Protein AF-A0A0M1LCG0-F1 (afdb_monomer)

Foldseek 3Di:
DFDADPPPRATFDWDADPLRATWTAGPPPRDIDHPPCVVVVVVDPVSVVRSVVVVVVVCCCPPQVKDKFKAFCLVVLCVVVVHQLCNVCVVVVHDSVVSVCCLLPLDPDDPVVLVVSCVVSVHDSCVGIPIAIGGPVLLVVQQQWWQDPNDTDGHVQLVVLVVQLVVLVVQLVVLVVVCVVCVVPPDDDSVVVNVVSVVSNVVSVVSNCVVQSDSTRQRNVSHYHYNSVVVVSCVVDDVVVVVVRVVVVVD

Structure (mmCIF, N/CA/C/O backbone):
data_AF-A0A0M1LCG0-F1
#
_entry.id   AF-A0A0M1LCG0-F1
#
loop_
_atom_site.group_PDB
_atom_site.id
_atom_site.type_symbol
_atom_site.label_atom_id
_atom_site.label_alt_id
_atom_site.label_comp_id
_atom_site.label_asym_id
_atom_site.label_entity_id
_atom_site.label_seq_id
_atom_site.pdbx_PDB_ins_code
_atom_site.Cartn_x
_atom_site.Cartn_y
_atom_site.Cartn_z
_atom_site.occupancy
_atom_site.B_iso_or_equiv
_atom_site.auth_seq_id
_atom_site.auth_comp_id
_atom_site.auth_asym_id
_atom_site.auth_atom_id
_atom_site.pdbx_PDB_model_num
ATOM 1 N N . MET A 1 1 ? -27.903 -20.004 2.959 1.00 44.44 1 MET A N 1
ATOM 2 C CA . MET A 1 1 ? -27.994 -21.436 2.602 1.00 44.44 1 MET A CA 1
ATOM 3 C C . MET A 1 1 ? -27.312 -21.592 1.257 1.00 44.44 1 MET A C 1
ATOM 5 O O . MET A 1 1 ? -27.714 -20.893 0.338 1.00 44.44 1 MET A O 1
ATOM 9 N N . ASN A 1 2 ? -26.252 -22.397 1.158 1.00 54.28 2 ASN A N 1
ATOM 10 C CA . ASN A 1 2 ? -25.604 -22.651 -0.131 1.00 54.28 2 ASN A CA 1
ATOM 11 C C . ASN A 1 2 ? -26.473 -23.638 -0.912 1.00 54.28 2 ASN A C 1
ATOM 13 O O . ASN A 1 2 ? -26.735 -24.736 -0.425 1.00 54.28 2 ASN A O 1
ATOM 17 N N . SER A 1 3 ? -26.962 -23.225 -2.074 1.00 78.38 3 SER A N 1
ATOM 18 C CA . SER A 1 3 ? -27.700 -24.083 -2.996 1.00 78.38 3 SER A CA 1
ATOM 19 C C . SER A 1 3 ? -26.715 -24.950 -3.790 1.00 78.38 3 SER A C 1
ATOM 21 O O . SER A 1 3 ? -25.663 -24.479 -4.224 1.00 78.38 3 SER A O 1
ATOM 23 N N . ASN A 1 4 ? -27.040 -26.229 -3.968 1.00 88.75 4 ASN A N 1
ATOM 24 C CA . ASN A 1 4 ? -26.262 -27.124 -4.823 1.00 88.75 4 ASN A CA 1
ATOM 25 C C . ASN A 1 4 ? -26.614 -26.882 -6.297 1.00 88.75 4 ASN A C 1
ATOM 27 O O . ASN A 1 4 ? -27.711 -26.431 -6.634 1.00 88.75 4 ASN A O 1
ATOM 31 N N . CYS A 1 5 ? -25.664 -27.161 -7.181 1.00 86.31 5 CYS A N 1
ATOM 32 C CA . CYS A 1 5 ? -25.816 -27.014 -8.617 1.00 86.31 5 CYS A CA 1
ATOM 33 C C . CYS A 1 5 ? -26.778 -28.081 -9.152 1.00 86.31 5 CYS A C 1
ATOM 35 O O . CYS A 1 5 ? -26.491 -29.264 -9.001 1.00 86.31 5 CYS A O 1
ATOM 37 N N . PRO A 1 6 ? -27.849 -27.705 -9.869 1.00 87.31 6 PRO A N 1
ATOM 38 C CA . PRO A 1 6 ? -28.814 -28.676 -10.387 1.00 87.31 6 PRO A CA 1
ATOM 39 C C . PRO A 1 6 ? -28.245 -29.580 -11.493 1.00 87.31 6 PRO A C 1
ATOM 41 O O . PRO A 1 6 ? -28.877 -30.563 -11.855 1.00 87.31 6 PRO A O 1
ATOM 44 N N . ASN A 1 7 ? -27.075 -29.245 -12.050 1.00 91.12 7 ASN A N 1
ATOM 45 C CA . ASN A 1 7 ? -26.445 -30.003 -13.131 1.00 91.12 7 ASN A CA 1
ATOM 46 C C . ASN A 1 7 ? -25.448 -31.064 -12.632 1.00 91.12 7 ASN A C 1
ATOM 48 O O . ASN A 1 7 ? -25.267 -32.088 -13.281 1.00 91.12 7 ASN A O 1
ATOM 52 N N . CYS A 1 8 ? -24.751 -30.819 -11.517 1.00 92.38 8 CYS A N 1
ATOM 53 C CA . CYS A 1 8 ? -23.683 -31.716 -11.051 1.00 92.38 8 CYS A CA 1
ATOM 54 C C . CYS A 1 8 ? -23.541 -31.803 -9.524 1.00 92.38 8 CYS A C 1
ATOM 56 O O . CYS A 1 8 ? -22.490 -32.222 -9.042 1.00 92.38 8 CYS A O 1
ATOM 58 N N . ASP A 1 9 ? -24.528 -31.313 -8.769 1.00 88.81 9 ASP A N 1
ATOM 59 C CA . ASP A 1 9 ? -24.543 -31.212 -7.299 1.00 88.81 9 ASP A CA 1
ATOM 60 C C . ASP A 1 9 ? -23.378 -30.429 -6.658 1.00 88.81 9 ASP A C 1
ATOM 62 O O . ASP A 1 9 ? -23.268 -30.347 -5.436 1.00 88.81 9 ASP A O 1
ATOM 66 N N . GLY A 1 10 ? -22.523 -29.784 -7.459 1.00 88.81 10 GLY A N 1
ATOM 67 C CA . GLY A 1 10 ? -21.428 -28.941 -6.974 1.00 88.81 10 GLY A CA 1
ATOM 68 C C . GLY A 1 10 ? -21.914 -27.670 -6.266 1.00 88.81 10 GLY A C 1
ATOM 69 O O . GLY A 1 10 ? -23.034 -27.213 -6.475 1.00 88.81 10 GLY A O 1
ATOM 70 N N . LEU A 1 11 ? -21.058 -27.047 -5.456 1.00 89.94 11 LEU A N 1
ATOM 71 C CA . LEU A 1 11 ? -21.413 -25.836 -4.708 1.00 89.94 11 LEU A CA 1
ATOM 72 C C . LEU A 1 11 ? -21.668 -24.650 -5.656 1.00 89.94 11 LEU A C 1
ATOM 74 O O . LEU A 1 11 ? -20.821 -24.338 -6.500 1.00 89.94 11 LEU A O 1
ATOM 78 N N . LEU A 1 12 ? -22.797 -23.955 -5.494 1.00 85.81 12 LEU A N 1
ATOM 79 C CA . LEU A 1 12 ? -23.009 -22.658 -6.131 1.00 85.81 12 LEU A CA 1
ATOM 80 C C . LEU A 1 12 ? -22.414 -21.542 -5.270 1.00 85.81 12 LEU A C 1
ATOM 82 O O . LEU A 1 12 ? -22.782 -21.373 -4.107 1.00 85.81 12 LEU A O 1
ATOM 86 N N . ILE A 1 13 ? -21.517 -20.755 -5.862 1.00 87.44 13 ILE A N 1
ATOM 87 C CA . ILE A 1 13 ? -20.940 -19.566 -5.235 1.00 87.44 13 ILE A CA 1
ATOM 88 C C . ILE A 1 13 ? -21.508 -18.325 -5.910 1.00 87.44 13 ILE A C 1
ATOM 90 O O . ILE A 1 13 ? -21.614 -18.253 -7.133 1.00 87.44 13 ILE A O 1
ATOM 94 N N . GLN A 1 14 ? -21.871 -17.344 -5.092 1.00 84.94 14 GLN A N 1
ATOM 95 C CA . GLN A 1 14 ? -22.296 -16.035 -5.557 1.00 84.94 14 GLN A CA 1
ATOM 96 C C . GLN A 1 14 ? -21.120 -15.310 -6.232 1.00 84.94 14 GLN A C 1
ATOM 98 O O . GLN A 1 14 ? -20.036 -15.202 -5.663 1.00 84.94 14 GLN A O 1
ATOM 103 N N . GLY A 1 15 ? -21.331 -14.817 -7.444 1.00 78.88 15 GLY A N 1
ATOM 104 C CA . GLY A 1 15 ? -20.346 -14.086 -8.231 1.00 78.88 15 GLY A CA 1
ATOM 105 C C . GLY A 1 15 ? -21.020 -13.094 -9.170 1.00 78.88 15 GLY A C 1
ATOM 106 O O . GLY A 1 15 ? -22.214 -12.826 -9.040 1.00 78.88 15 GLY A O 1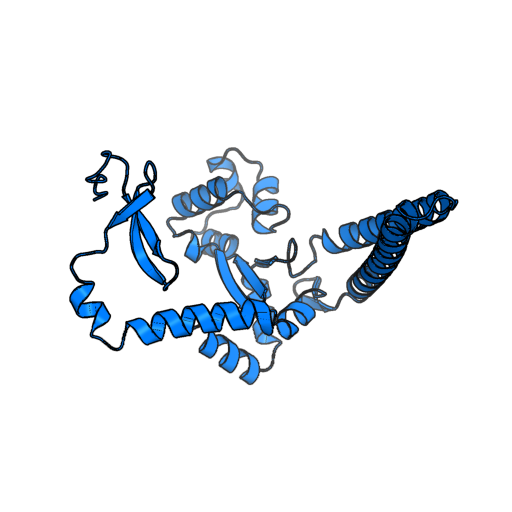
ATOM 107 N N . PHE A 1 16 ? -20.249 -12.568 -10.118 1.00 77.75 16 PHE A N 1
ATOM 108 C CA . PHE A 1 16 ? -20.752 -11.665 -11.146 1.00 77.75 16 PHE A CA 1
ATOM 109 C C . PHE A 1 16 ? -20.411 -12.189 -12.543 1.00 77.75 16 PHE A C 1
ATOM 111 O O . PHE A 1 16 ? -19.340 -12.775 -12.725 1.00 77.75 16 PHE A O 1
ATOM 118 N N . ASP A 1 17 ? -21.319 -12.033 -13.507 1.00 77.50 17 ASP A N 1
ATOM 119 C CA . ASP A 1 17 ? -21.011 -12.303 -14.914 1.00 77.50 17 ASP A CA 1
ATOM 120 C C . ASP A 1 17 ? -20.284 -11.118 -15.575 1.00 77.50 17 ASP A C 1
ATOM 122 O O . ASP A 1 17 ? -19.933 -10.131 -14.923 1.00 77.50 17 ASP A O 1
ATOM 126 N N . SER A 1 18 ? -20.012 -11.227 -16.877 1.00 69.88 18 SER A N 1
ATOM 127 C CA . SER A 1 18 ? -19.327 -10.184 -17.652 1.00 69.88 18 SER A CA 1
ATOM 128 C C . SER A 1 18 ? -20.095 -8.864 -17.738 1.00 69.88 18 SER A C 1
ATOM 130 O O . SER A 1 18 ? -19.498 -7.851 -18.091 1.00 69.88 18 SER A O 1
ATOM 132 N N . GLU A 1 19 ? -21.390 -8.870 -17.430 1.00 65.81 19 GLU A N 1
ATOM 133 C CA . GLU A 1 19 ? -22.247 -7.684 -17.397 1.00 65.81 19 GLU A CA 1
ATOM 134 C C . GLU A 1 19 ? -22.433 -7.152 -15.966 1.00 65.81 19 GLU A C 1
ATOM 136 O O . GLU A 1 19 ? -23.157 -6.186 -15.739 1.00 65.81 19 GLU A O 1
ATOM 141 N N . GLY A 1 20 ? -21.770 -7.761 -14.976 1.00 62.53 20 GLY A N 1
ATOM 142 C CA . GLY A 1 20 ? -21.879 -7.358 -13.577 1.00 62.53 20 GLY A CA 1
ATOM 143 C C . GLY A 1 20 ? -23.176 -7.821 -12.907 1.00 62.53 20 GLY A C 1
ATOM 144 O O . GLY A 1 20 ? -23.535 -7.301 -11.843 1.00 62.53 20 GLY A O 1
ATOM 145 N N . LEU A 1 21 ? -23.890 -8.798 -13.479 1.00 71.62 21 LEU A N 1
ATOM 146 C CA . LEU A 1 21 ? -25.056 -9.382 -12.824 1.00 71.62 21 LEU A CA 1
ATOM 147 C C . LEU A 1 21 ? -24.669 -10.327 -11.717 1.00 71.62 21 LEU A C 1
ATOM 149 O O . LEU A 1 21 ? -23.794 -11.166 -11.892 1.00 71.62 21 LEU A O 1
ATOM 153 N N . LEU A 1 22 ? -25.420 -10.264 -10.618 1.00 74.38 22 LEU A N 1
ATOM 154 C CA . LEU A 1 22 ? -25.323 -11.271 -9.581 1.00 74.38 22 LEU A CA 1
ATOM 155 C C . LEU A 1 22 ? -25.719 -12.633 -10.150 1.00 74.38 22 LEU A C 1
ATOM 157 O O . LEU A 1 22 ? -26.866 -12.840 -10.544 1.00 74.38 22 LEU A O 1
ATOM 161 N N . ILE A 1 23 ? -24.776 -13.561 -10.129 1.00 85.44 23 ILE A N 1
ATOM 162 C CA . ILE A 1 23 ? -24.979 -14.937 -10.554 1.00 85.44 23 ILE A CA 1
ATOM 163 C C . ILE A 1 23 ? -24.566 -15.900 -9.452 1.00 85.44 23 ILE A C 1
ATOM 165 O O . ILE A 1 23 ? -23.767 -15.581 -8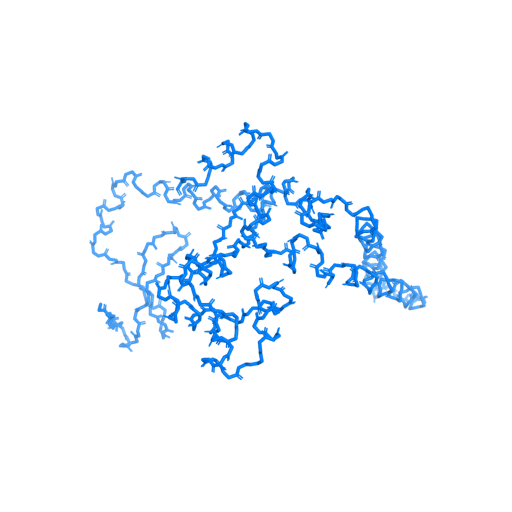.575 1.00 85.44 23 ILE A O 1
ATOM 169 N N . TYR A 1 24 ? -25.079 -17.115 -9.530 1.00 87.62 24 TYR A N 1
ATOM 170 C CA . TYR A 1 24 ? -24.601 -18.252 -8.765 1.00 87.62 24 TYR A CA 1
ATOM 171 C C . TYR A 1 24 ? -23.876 -19.187 -9.723 1.00 87.62 24 TYR A C 1
ATOM 173 O O . TYR A 1 24 ? -24.501 -19.814 -10.577 1.00 87.62 24 TYR A O 1
ATOM 181 N N . LYS A 1 25 ? -22.552 -19.261 -9.606 1.00 90.12 25 LYS A N 1
ATOM 182 C CA . LYS A 1 25 ? -21.708 -20.078 -10.475 1.00 90.12 25 LYS A CA 1
ATOM 183 C C . LYS A 1 25 ? -21.283 -21.348 -9.750 1.00 90.12 25 LYS A C 1
ATOM 185 O O . LYS A 1 25 ? -20.757 -21.294 -8.638 1.00 90.12 25 LYS A O 1
ATOM 190 N N . CYS A 1 26 ? -21.496 -22.493 -10.387 1.00 90.38 26 CYS A N 1
ATOM 191 C CA . CYS A 1 26 ? -21.020 -23.776 -9.892 1.00 90.38 26 CYS A CA 1
ATOM 192 C C . CYS A 1 26 ? -19.499 -23.850 -10.008 1.00 90.38 26 CYS A C 1
ATOM 194 O O . CYS A 1 26 ? -18.949 -23.658 -11.093 1.00 90.38 26 CYS A O 1
ATOM 196 N N . THR A 1 27 ? -18.825 -24.190 -8.913 1.00 88.94 27 THR A N 1
ATOM 197 C CA . THR A 1 27 ? -17.362 -24.337 -8.886 1.00 88.94 27 THR A CA 1
ATOM 198 C C . THR A 1 27 ? -16.847 -25.560 -9.637 1.00 88.94 27 THR A C 1
ATOM 200 O O . THR A 1 27 ? -15.668 -25.608 -9.972 1.00 88.94 27 THR A O 1
ATOM 203 N N . THR A 1 28 ? -17.707 -26.545 -9.900 1.00 91.31 28 THR A N 1
ATOM 204 C CA . THR A 1 28 ? -17.316 -27.817 -10.520 1.00 91.31 28 THR A CA 1
ATOM 205 C C . THR A 1 28 ? -17.534 -27.820 -12.031 1.00 91.31 28 THR A C 1
ATOM 207 O O . THR A 1 28 ? -16.632 -28.190 -12.773 1.00 91.31 28 THR A O 1
ATOM 210 N N . CYS A 1 29 ? -18.716 -27.409 -12.503 1.00 91.88 29 CYS A N 1
ATOM 211 C CA . CYS A 1 29 ? -19.083 -27.496 -13.925 1.00 91.88 29 CYS A CA 1
ATOM 212 C C . CYS A 1 29 ? -19.316 -26.139 -14.602 1.00 91.88 29 CYS A C 1
ATOM 214 O O . CYS A 1 29 ? -19.770 -26.100 -15.742 1.00 91.88 29 CYS A O 1
ATOM 216 N N . ASN A 1 30 ? -19.045 -25.023 -13.913 1.00 87.44 30 ASN A N 1
ATOM 217 C CA . ASN A 1 30 ? -19.311 -23.660 -14.388 1.00 87.44 30 ASN A CA 1
ATOM 218 C C . ASN A 1 30 ? -20.781 -23.351 -14.732 1.00 87.44 30 ASN A C 1
ATOM 220 O O . ASN A 1 30 ? -21.039 -22.299 -15.310 1.00 87.44 30 ASN A O 1
ATOM 224 N N . TYR A 1 31 ? -21.744 -24.199 -14.357 1.00 87.44 31 TYR A N 1
ATOM 225 C CA . TYR A 1 31 ? -23.170 -23.906 -14.522 1.00 87.44 31 TYR A CA 1
ATOM 226 C C . TYR A 1 31 ? -23.562 -22.617 -13.790 1.00 87.44 31 TYR A C 1
ATOM 228 O O . TYR A 1 31 ? -23.133 -22.395 -12.656 1.00 87.44 31 TYR A O 1
ATOM 236 N N . ILE A 1 32 ? -24.376 -21.782 -14.433 1.00 86.69 32 ILE A N 1
ATOM 237 C CA . ILE A 1 32 ? -24.753 -20.454 -13.944 1.00 86.69 32 ILE A CA 1
ATOM 238 C C . ILE A 1 32 ? -26.253 -20.438 -13.658 1.00 86.69 32 ILE A C 1
ATOM 240 O O . ILE A 1 32 ? -27.060 -20.747 -14.531 1.00 86.69 32 ILE A O 1
ATOM 244 N N . VAL A 1 33 ? -26.622 -20.058 -12.436 1.00 85.94 33 VAL A N 1
ATOM 245 C CA . VAL A 1 33 ? -28.003 -19.766 -12.042 1.00 85.94 33 VAL A CA 1
ATOM 246 C C . VAL A 1 33 ? -28.143 -18.268 -11.830 1.00 85.94 33 VAL A C 1
ATOM 248 O O . VAL A 1 33 ? -27.402 -17.659 -11.057 1.00 85.94 33 VAL A O 1
ATOM 251 N N . TYR A 1 34 ? -29.131 -17.690 -12.494 1.00 84.44 34 TYR A N 1
ATOM 252 C CA . TYR A 1 34 ? -29.573 -16.324 -12.266 1.00 84.44 34 TYR A CA 1
ATOM 253 C C . TYR A 1 34 ? -30.657 -16.351 -11.177 1.00 84.44 34 TYR A C 1
ATOM 255 O O . TYR A 1 34 ? -31.588 -17.149 -11.297 1.00 84.44 34 TYR A O 1
ATOM 263 N N . PRO A 1 35 ? -30.557 -15.562 -10.090 1.00 79.88 35 PRO A N 1
ATOM 264 C CA . PRO A 1 35 ? -31.642 -15.466 -9.118 1.00 79.88 35 PRO A CA 1
ATOM 265 C C . PRO A 1 35 ? -32.967 -15.087 -9.802 1.00 79.88 35 PRO A C 1
ATOM 267 O O . PRO A 1 35 ? -32.991 -14.231 -10.685 1.00 79.88 35 PRO A O 1
ATOM 270 N N . ASN A 1 36 ? -34.065 -15.728 -9.384 1.00 61.53 36 ASN A N 1
ATOM 271 C CA . ASN A 1 36 ? -35.379 -15.671 -10.046 1.00 61.53 36 ASN A CA 1
ATOM 272 C C . ASN A 1 36 ? -35.985 -14.253 -10.167 1.00 61.53 36 ASN A C 1
ATOM 274 O O . ASN A 1 36 ? -36.884 -14.047 -10.973 1.00 61.53 36 ASN A O 1
ATOM 278 N N . ASP A 1 37 ? -35.461 -13.258 -9.444 1.00 56.16 37 ASP A N 1
ATOM 279 C CA . ASP A 1 37 ? -35.895 -11.855 -9.531 1.00 56.16 37 ASP A CA 1
ATOM 280 C C . ASP A 1 37 ? -35.247 -11.068 -10.695 1.00 56.16 37 ASP A C 1
ATOM 282 O O . ASP A 1 37 ? -35.485 -9.866 -10.856 1.00 56.16 37 ASP A O 1
ATOM 286 N N . ILE A 1 38 ? -34.419 -11.712 -11.532 1.00 52.25 38 ILE A N 1
ATOM 287 C CA . ILE A 1 38 ? -33.685 -11.031 -12.612 1.00 52.25 38 ILE A CA 1
ATOM 288 C C . ILE A 1 38 ? -34.567 -10.638 -13.806 1.00 52.25 38 ILE A C 1
ATOM 290 O O . ILE A 1 38 ? -34.263 -9.639 -14.459 1.00 52.25 38 ILE A O 1
ATOM 294 N N . GLU A 1 39 ? -35.696 -11.308 -14.057 1.00 49.94 39 GLU A N 1
ATOM 295 C CA . GLU A 1 39 ? -36.650 -10.840 -15.081 1.00 49.94 39 GLU A CA 1
ATOM 296 C C . GLU A 1 39 ? -37.237 -9.457 -14.740 1.00 49.94 39 GLU A C 1
ATOM 298 O O . GLU A 1 39 ? -37.444 -8.642 -15.638 1.00 49.94 39 GLU A O 1
ATOM 303 N N . ASN A 1 40 ? -37.378 -9.124 -13.450 1.00 49.97 40 ASN A N 1
ATOM 304 C CA . ASN A 1 40 ? -37.750 -7.775 -13.009 1.00 49.97 40 ASN A CA 1
ATOM 305 C C . ASN A 1 40 ? -36.554 -6.800 -12.999 1.00 49.97 40 ASN A C 1
ATOM 307 O O . ASN A 1 40 ? -36.730 -5.613 -13.271 1.00 49.97 40 ASN A O 1
ATOM 311 N N . LEU A 1 41 ? -35.323 -7.269 -12.748 1.00 48.78 41 LEU A N 1
ATOM 312 C CA . LEU A 1 41 ? -34.112 -6.428 -12.796 1.00 48.78 41 LEU A CA 1
ATOM 313 C C . LEU A 1 41 ? -33.679 -6.055 -14.220 1.00 48.78 41 LEU A C 1
ATOM 315 O O . LEU A 1 41 ? -33.105 -4.985 -14.400 1.00 48.78 41 LEU A O 1
ATOM 319 N N . ARG A 1 42 ? -33.982 -6.885 -15.228 1.00 50.47 42 ARG A N 1
ATOM 320 C CA . ARG A 1 42 ? -33.778 -6.551 -16.651 1.00 50.47 42 ARG A CA 1
ATOM 321 C C . ARG A 1 42 ? -34.673 -5.395 -17.120 1.00 50.47 42 ARG A C 1
ATOM 323 O O . ARG A 1 42 ? -34.294 -4.685 -18.042 1.00 50.47 42 ARG A O 1
ATOM 330 N N . ASN A 1 43 ? -35.818 -5.177 -16.462 1.00 49.06 43 ASN A N 1
ATOM 331 C CA . ASN A 1 43 ? -36.795 -4.134 -16.805 1.00 49.06 43 ASN A CA 1
ATOM 332 C C . ASN A 1 43 ? -36.667 -2.833 -15.990 1.00 49.06 43 ASN A C 1
ATOM 334 O O . ASN A 1 43 ? -37.332 -1.847 -16.307 1.00 49.06 43 ASN A O 1
ATOM 338 N N . HIS A 1 44 ? -35.823 -2.786 -14.958 1.00 45.94 44 HIS A N 1
ATOM 339 C CA . HIS A 1 44 ? -35.657 -1.596 -14.125 1.00 45.94 44 HIS A CA 1
ATOM 340 C C . HIS A 1 44 ? -34.282 -0.952 -14.324 1.00 45.94 44 HIS A C 1
ATOM 342 O O . HIS A 1 44 ? -33.262 -1.634 -14.357 1.00 45.94 44 HIS A O 1
ATOM 348 N N . ASN A 1 45 ? -34.267 0.388 -14.352 1.00 48.88 45 ASN A N 1
ATOM 349 C CA . ASN A 1 45 ? -33.130 1.331 -14.403 1.00 48.88 45 ASN A CA 1
ATOM 350 C C . ASN A 1 45 ? -31.936 1.041 -13.455 1.00 48.88 45 ASN A C 1
ATOM 352 O O . ASN A 1 45 ? -30.971 1.803 -13.431 1.00 48.88 45 ASN A O 1
ATOM 356 N N . ASN A 1 46 ? -31.976 -0.043 -12.676 1.00 48.12 46 ASN A N 1
ATOM 357 C CA . ASN A 1 46 ? -30.922 -0.489 -11.780 1.00 48.12 46 ASN A CA 1
ATOM 358 C C . ASN A 1 46 ? -29.760 -1.228 -12.464 1.00 48.12 46 ASN A C 1
ATOM 360 O O . ASN A 1 46 ? -28.676 -1.326 -11.899 1.00 48.12 46 ASN A O 1
ATOM 364 N N . TYR A 1 47 ? -29.953 -1.740 -13.674 1.00 48.56 47 TYR A N 1
ATOM 365 C CA . TYR A 1 47 ? -28.871 -2.391 -14.416 1.00 48.56 47 TYR A CA 1
ATOM 366 C C . TYR A 1 47 ? -27.861 -1.372 -14.963 1.00 48.56 47 TYR A C 1
ATOM 368 O O . TYR A 1 47 ? -26.649 -1.558 -14.853 1.00 48.56 47 TYR A O 1
ATOM 376 N N . ASN A 1 48 ? -28.373 -0.232 -15.441 1.00 53.19 48 ASN A N 1
ATOM 377 C CA . ASN A 1 48 ? -27.553 0.867 -15.941 1.00 53.19 48 ASN A CA 1
ATOM 378 C C . ASN A 1 48 ? -26.599 1.411 -14.873 1.00 53.19 48 ASN A C 1
ATOM 380 O O . ASN A 1 48 ? -25.457 1.698 -15.201 1.00 53.19 48 ASN A O 1
ATOM 384 N N . TRP A 1 49 ? -26.996 1.529 -13.597 1.00 53.00 49 TRP A N 1
ATOM 385 C CA . TRP A 1 49 ? -26.062 2.055 -12.590 1.00 53.00 49 TRP A CA 1
ATOM 386 C C . TRP A 1 49 ? -24.889 1.106 -12.339 1.00 53.00 49 TRP A C 1
ATOM 388 O O . TRP A 1 49 ? -23.768 1.583 -12.213 1.00 53.00 49 TRP A O 1
ATOM 398 N N . ARG A 1 50 ? -25.103 -0.217 -12.304 1.00 54.19 50 ARG A N 1
ATOM 399 C CA . ARG A 1 50 ? -24.020 -1.178 -12.026 1.00 54.19 50 ARG A CA 1
ATOM 400 C C . ARG A 1 50 ? -23.025 -1.265 -13.167 1.00 54.19 50 ARG A C 1
ATOM 402 O O . ARG A 1 50 ? -21.826 -1.220 -12.908 1.00 54.19 50 ARG A O 1
ATOM 409 N N . GLN A 1 51 ? -23.522 -1.335 -14.400 1.00 58.34 51 GLN A N 1
ATOM 410 C CA . GLN A 1 51 ? -22.667 -1.342 -15.581 1.00 58.34 51 GLN A CA 1
ATOM 411 C C . GLN A 1 51 ? -21.903 -0.020 -15.683 1.00 58.34 51 GLN A C 1
ATOM 413 O O . GLN A 1 51 ? -20.682 -0.031 -15.759 1.00 58.34 51 GLN A O 1
ATOM 418 N N . ASN A 1 52 ? -22.585 1.116 -15.492 1.00 66.25 52 ASN A N 1
ATOM 419 C CA . ASN A 1 52 ? -21.937 2.426 -15.486 1.00 66.25 52 ASN A CA 1
ATOM 420 C C . ASN A 1 52 ? -20.901 2.572 -14.359 1.00 66.25 52 ASN A C 1
ATOM 422 O O . ASN A 1 52 ? -19.864 3.182 -14.585 1.00 66.25 52 ASN A O 1
ATOM 426 N N . VAL A 1 53 ? -21.132 2.030 -13.156 1.00 68.06 53 VAL A N 1
ATOM 427 C CA . VAL A 1 53 ? -20.160 2.095 -12.047 1.00 68.06 53 VAL A CA 1
ATOM 428 C C . VAL A 1 53 ? -18.966 1.177 -12.297 1.00 68.06 53 VAL A C 1
ATOM 430 O O . VAL A 1 53 ? -17.830 1.594 -12.058 1.00 68.06 53 VAL A O 1
ATOM 433 N N . PHE A 1 54 ? -19.189 -0.042 -12.793 1.00 69.88 54 PHE A N 1
ATOM 434 C CA . PHE A 1 54 ? -18.108 -0.967 -13.127 1.00 69.88 54 PHE A CA 1
ATOM 435 C C . PHE A 1 54 ? -17.275 -0.441 -14.296 1.00 69.88 54 PHE A C 1
ATOM 437 O O . PHE A 1 54 ? -16.053 -0.375 -14.180 1.00 69.88 54 PHE A O 1
ATOM 444 N N . ASP A 1 55 ? -17.920 0.002 -15.375 1.00 75.44 55 ASP A N 1
ATOM 445 C CA . ASP A 1 55 ? -17.258 0.550 -16.557 1.00 75.44 55 ASP A CA 1
ATOM 446 C C . ASP A 1 55 ? -16.522 1.844 -16.222 1.00 75.44 55 ASP A C 1
ATOM 448 O O . ASP A 1 55 ? -15.358 1.978 -16.585 1.00 75.44 55 ASP A O 1
ATOM 452 N N . LYS A 1 56 ? -17.119 2.739 -15.423 1.00 76.31 56 LYS A N 1
ATOM 453 C CA . LYS A 1 56 ? -16.436 3.942 -14.923 1.00 76.31 56 LYS A CA 1
ATOM 454 C C . LYS A 1 56 ? -15.238 3.588 -14.046 1.00 76.31 56 LYS A C 1
ATOM 456 O O . LYS A 1 56 ? -14.178 4.186 -14.187 1.00 76.31 56 LYS A O 1
ATOM 461 N N . THR A 1 57 ? -15.367 2.613 -13.147 1.00 75.62 57 THR A N 1
ATOM 462 C CA . THR A 1 57 ? -14.243 2.162 -12.308 1.00 75.62 57 THR A CA 1
ATOM 463 C C . THR A 1 57 ? -13.133 1.557 -13.163 1.00 75.62 57 THR A C 1
ATOM 465 O O . THR A 1 57 ? -11.966 1.898 -12.992 1.00 75.62 57 THR A O 1
ATOM 468 N N . LYS A 1 58 ? -13.489 0.705 -14.126 1.00 80.25 58 LYS A N 1
ATOM 469 C CA . LYS A 1 58 ? -12.562 0.097 -15.081 1.00 80.25 58 LYS A CA 1
ATOM 470 C C . LYS A 1 58 ? -11.862 1.157 -15.930 1.00 80.25 58 LYS A C 1
ATOM 472 O O . LYS A 1 58 ? -10.645 1.101 -16.069 1.00 80.25 58 LYS A O 1
ATOM 477 N N . GLU A 1 59 ? -12.600 2.123 -16.466 1.00 79.56 59 GLU A N 1
ATOM 478 C CA . GLU A 1 59 ? -12.060 3.245 -17.235 1.00 79.56 59 GLU A CA 1
ATOM 479 C C . GLU A 1 59 ? -11.119 4.094 -16.377 1.00 79.56 59 GLU A C 1
ATOM 481 O O . GLU A 1 59 ? -10.011 4.401 -16.802 1.00 79.56 59 GLU A O 1
ATOM 486 N N . ASN A 1 60 ? -11.485 4.392 -15.132 1.00 79.94 60 ASN A N 1
ATOM 487 C CA . ASN A 1 60 ? -10.617 5.129 -14.218 1.00 79.94 60 ASN A CA 1
ATOM 488 C C . ASN A 1 60 ? -9.303 4.377 -13.924 1.00 79.94 60 ASN A C 1
ATOM 490 O O . ASN A 1 60 ? -8.229 4.976 -13.919 1.00 79.94 60 ASN A O 1
ATOM 494 N N . ILE A 1 61 ? -9.353 3.057 -13.746 1.00 83.88 61 ILE A N 1
ATOM 495 C CA . ILE A 1 61 ? -8.150 2.244 -13.506 1.00 83.88 61 ILE A CA 1
ATOM 496 C C . ILE A 1 61 ? -7.283 2.148 -14.768 1.00 83.88 61 ILE A C 1
ATOM 498 O O . ILE A 1 61 ? -6.067 2.304 -14.697 1.00 83.88 61 ILE A O 1
ATOM 502 N N . ILE A 1 62 ? -7.884 1.887 -15.931 1.00 83.81 62 ILE A N 1
ATOM 503 C CA . ILE A 1 62 ? -7.141 1.645 -17.177 1.00 83.81 62 ILE A CA 1
ATOM 504 C C . ILE A 1 62 ? -6.663 2.962 -17.797 1.00 83.81 62 ILE A C 1
ATOM 506 O O . ILE A 1 62 ? -5.485 3.106 -18.130 1.00 83.81 62 ILE A O 1
ATOM 510 N N . THR A 1 63 ? -7.575 3.919 -17.956 1.00 85.81 63 THR A N 1
ATOM 511 C CA . THR A 1 63 ? -7.344 5.187 -18.656 1.00 85.81 63 THR A CA 1
ATOM 512 C C . THR A 1 63 ? -6.721 6.218 -17.725 1.00 85.81 63 THR A C 1
ATOM 514 O O . THR A 1 63 ? -5.649 6.747 -18.030 1.00 85.81 63 THR A O 1
ATOM 517 N N . ASN A 1 64 ? -7.340 6.466 -16.564 1.00 85.00 64 ASN A N 1
ATOM 518 C CA . ASN A 1 64 ? -6.868 7.494 -15.621 1.00 85.00 64 ASN A CA 1
ATOM 519 C C . ASN A 1 64 ? -5.717 6.999 -14.734 1.00 85.00 64 ASN A C 1
ATOM 521 O O . ASN A 1 64 ? -5.044 7.802 -14.085 1.00 85.00 64 ASN A O 1
ATOM 525 N N . LYS A 1 65 ? -5.421 5.692 -14.787 1.00 90.12 65 LYS A N 1
ATOM 526 C CA . LYS A 1 65 ? -4.353 5.035 -14.022 1.00 90.12 65 LYS A CA 1
ATOM 527 C C . LYS A 1 65 ? -4.525 5.217 -12.516 1.00 90.12 65 LYS A C 1
ATOM 529 O O . LYS A 1 65 ? -3.526 5.272 -11.792 1.00 90.12 65 LYS A O 1
ATOM 534 N N . ASP A 1 66 ? -5.775 5.298 -12.063 1.00 89.00 66 ASP A N 1
ATOM 535 C CA . ASP A 1 66 ? -6.118 5.277 -10.645 1.00 89.00 66 ASP A CA 1
ATOM 536 C C . ASP A 1 66 ? -5.489 4.056 -9.969 1.00 89.00 66 ASP A C 1
ATOM 538 O O . ASP A 1 66 ? -5.386 2.975 -10.556 1.00 89.00 66 ASP A O 1
ATOM 542 N N . GLN A 1 67 ? -5.064 4.240 -8.726 1.00 90.62 67 GLN A N 1
ATOM 543 C CA . GLN A 1 67 ? -4.441 3.205 -7.911 1.00 90.62 67 GLN A CA 1
ATOM 544 C C . GLN A 1 67 ? -5.336 2.877 -6.720 1.00 90.62 67 GLN A C 1
ATOM 546 O O . GLN A 1 67 ? -6.095 3.721 -6.245 1.00 90.62 67 GLN A O 1
ATOM 551 N N . PHE A 1 68 ? -5.231 1.657 -6.204 1.00 91.94 68 PHE A N 1
ATOM 552 C CA . PHE A 1 68 ? -5.821 1.312 -4.917 1.00 91.94 68 PHE A CA 1
ATOM 553 C C . PHE A 1 68 ? -4.733 1.277 -3.862 1.00 91.94 68 PHE A C 1
ATOM 555 O O . PHE A 1 68 ? -3.695 0.650 -4.049 1.00 91.94 68 PHE A O 1
ATOM 562 N N . ILE A 1 69 ? -5.008 1.921 -2.738 1.00 94.88 69 ILE A N 1
ATOM 563 C CA . ILE A 1 69 ? -4.243 1.741 -1.512 1.00 94.88 69 ILE A CA 1
ATOM 564 C C . ILE A 1 69 ? -5.121 1.054 -0.471 1.00 94.88 69 ILE A C 1
ATOM 566 O O . ILE A 1 69 ? -6.350 1.102 -0.533 1.00 94.88 69 ILE A O 1
ATOM 570 N N . ILE A 1 70 ? -4.491 0.433 0.513 1.00 95.44 70 ILE A N 1
ATOM 571 C CA . ILE A 1 70 ? -5.137 -0.188 1.655 1.00 95.44 70 ILE A CA 1
ATOM 572 C C . ILE A 1 70 ? -4.825 0.634 2.902 1.00 95.44 70 ILE A C 1
ATOM 574 O O . ILE A 1 70 ? -3.678 0.728 3.341 1.00 95.44 70 ILE A O 1
ATOM 578 N N . VAL A 1 71 ? -5.867 1.183 3.519 1.00 96.06 71 VAL A N 1
ATOM 579 C CA . VAL A 1 71 ? -5.770 1.853 4.815 1.00 96.06 71 VAL A CA 1
ATOM 580 C C . VAL A 1 71 ? -6.007 0.829 5.918 1.00 96.06 71 VAL A C 1
ATOM 582 O O . VAL A 1 71 ? -7.083 0.234 6.018 1.00 96.06 71 VAL A O 1
ATOM 585 N N . SER A 1 72 ? -4.997 0.620 6.753 1.00 96.38 72 SER A N 1
ATOM 586 C CA . SER A 1 72 ? -5.039 -0.306 7.879 1.00 96.38 72 SER A CA 1
ATOM 587 C C . SER A 1 72 ? -5.470 0.393 9.161 1.00 96.38 72 SER A C 1
ATOM 589 O O . SER A 1 72 ? -4.846 1.355 9.605 1.00 96.38 72 SER A O 1
ATOM 591 N N . TYR A 1 73 ? -6.507 -0.147 9.790 1.00 96.94 73 TYR A N 1
ATOM 592 C CA . TYR A 1 73 ? -7.049 0.268 11.083 1.00 96.94 73 TYR A CA 1
ATOM 593 C C . TYR A 1 73 ? -6.691 -0.712 12.208 1.00 96.94 73 TYR A C 1
ATOM 595 O O . TYR A 1 73 ? -7.181 -0.559 13.328 1.00 96.94 73 TYR A O 1
ATOM 603 N N . LEU A 1 74 ? -5.849 -1.719 11.933 1.00 96.44 74 LEU A N 1
ATOM 604 C CA . LEU A 1 74 ? -5.526 -2.807 12.864 1.00 96.44 74 LEU A CA 1
ATOM 605 C C . LEU A 1 74 ? -5.105 -2.286 14.244 1.00 96.44 74 LEU A C 1
ATOM 607 O O . LEU A 1 74 ? -5.693 -2.662 15.260 1.00 96.44 74 LEU A O 1
ATOM 611 N N . LYS A 1 75 ? -4.139 -1.365 14.267 1.00 96.31 75 LYS A N 1
ATOM 612 C CA . LYS A 1 75 ? -3.613 -0.777 15.500 1.00 96.31 75 LYS A CA 1
ATOM 613 C C . LYS A 1 75 ? -4.668 0.029 16.255 1.00 96.31 75 LYS A C 1
ATOM 615 O O . LYS A 1 75 ? -4.883 -0.213 17.439 1.00 96.31 75 LYS A O 1
ATOM 620 N N . THR A 1 76 ? -5.377 0.934 15.577 1.00 96.38 76 THR A N 1
ATOM 621 C CA . THR A 1 76 ? -6.431 1.747 16.207 1.00 96.38 76 THR A CA 1
ATOM 622 C C . THR A 1 76 ? -7.564 0.887 16.766 1.00 96.38 76 THR A C 1
ATOM 624 O O . THR A 1 76 ? -8.049 1.148 17.866 1.00 96.38 76 THR A O 1
ATOM 627 N N . ILE A 1 77 ? -7.982 -0.161 16.050 1.00 96.56 77 ILE A N 1
ATOM 628 C CA . ILE A 1 77 ? -9.015 -1.083 16.531 1.00 96.56 77 ILE A CA 1
ATOM 629 C C . ILE A 1 77 ? -8.516 -1.846 17.758 1.00 96.56 77 ILE A C 1
ATOM 631 O O . ILE A 1 77 ? -9.239 -1.891 18.756 1.00 96.56 77 ILE A O 1
ATOM 635 N N . ARG A 1 78 ? -7.291 -2.385 17.728 1.00 97.12 78 ARG A N 1
ATOM 636 C CA . ARG A 1 78 ? -6.684 -3.053 18.887 1.00 97.12 78 ARG A CA 1
ATOM 637 C C . ARG A 1 78 ? -6.639 -2.122 20.105 1.00 97.12 78 ARG A C 1
ATOM 639 O O . ARG A 1 78 ? -7.101 -2.497 21.183 1.00 97.12 78 ARG A O 1
ATOM 646 N N . GLU A 1 79 ? -6.123 -0.907 19.940 1.00 96.69 79 GLU A N 1
ATOM 647 C CA . GLU A 1 79 ? -5.995 0.079 21.021 1.00 96.69 79 GLU A CA 1
ATOM 648 C C . GLU A 1 79 ? -7.358 0.485 21.589 1.00 96.69 79 GLU A C 1
ATOM 650 O O . GLU A 1 79 ? -7.529 0.542 22.807 1.00 96.69 79 GLU A O 1
ATOM 655 N N . ARG A 1 80 ? -8.374 0.660 20.735 1.00 95.25 80 ARG A N 1
ATOM 656 C CA . ARG A 1 80 ? -9.758 0.928 21.159 1.00 95.25 80 ARG A CA 1
ATOM 657 C C . ARG A 1 80 ? -10.353 -0.219 21.981 1.00 95.25 80 ARG A C 1
ATOM 659 O O . ARG A 1 80 ? -11.157 0.026 22.878 1.00 95.25 80 ARG A O 1
ATOM 666 N N . ARG A 1 81 ? -9.960 -1.464 21.694 1.00 94.81 81 ARG A N 1
ATOM 667 C CA . ARG A 1 81 ? -10.327 -2.652 22.485 1.00 94.81 81 ARG A CA 1
ATOM 668 C C . ARG A 1 81 ? -9.493 -2.795 23.764 1.00 94.81 81 ARG A C 1
ATOM 670 O O . ARG A 1 81 ? -9.772 -3.699 24.542 1.00 94.81 81 ARG A O 1
ATOM 677 N N . LYS A 1 82 ? -8.525 -1.899 24.001 1.00 96.62 82 LYS A N 1
ATOM 678 C CA . LYS A 1 82 ? -7.596 -1.910 25.143 1.00 96.62 82 LYS A CA 1
ATOM 679 C C . LYS A 1 82 ? -6.758 -3.187 25.229 1.00 96.62 82 LYS A C 1
ATOM 681 O O . LYS A 1 82 ? -6.419 -3.618 26.322 1.00 96.62 82 LYS A O 1
ATOM 686 N N . ILE A 1 83 ? -6.427 -3.769 24.078 1.00 96.00 83 ILE A N 1
ATOM 687 C CA . ILE A 1 83 ? -5.584 -4.962 23.998 1.00 96.00 83 ILE A CA 1
ATOM 688 C C . ILE A 1 83 ? -4.151 -4.519 23.684 1.00 96.00 83 ILE A C 1
ATOM 690 O O . ILE A 1 83 ? -3.917 -3.722 22.772 1.00 96.00 83 ILE A O 1
ATOM 694 N N . SER A 1 84 ? -3.171 -5.001 24.434 1.00 97.38 84 SER A N 1
ATOM 695 C CA . SER A 1 84 ? -1.753 -4.730 24.193 1.00 97.38 84 SER A CA 1
ATOM 696 C C . SER A 1 84 ? -1.201 -5.554 23.024 1.00 97.38 84 SER A C 1
ATOM 698 O O . SER A 1 84 ? -1.771 -6.564 22.608 1.00 97.38 84 SER A O 1
ATOM 700 N N . GLN A 1 85 ? -0.060 -5.127 22.473 1.00 97.75 85 GLN A N 1
ATOM 701 C CA . GLN A 1 85 ? 0.647 -5.904 21.448 1.00 97.75 85 GLN A CA 1
ATOM 702 C C . GLN A 1 85 ? 1.084 -7.274 21.982 1.00 97.75 85 GLN A C 1
ATOM 704 O O . GLN A 1 85 ? 0.998 -8.267 21.262 1.00 97.75 85 GLN A O 1
ATOM 709 N N . LYS A 1 86 ? 1.504 -7.323 23.251 1.00 97.88 86 LYS A N 1
ATOM 710 C CA . LYS A 1 86 ? 1.891 -8.547 23.947 1.00 97.88 86 LYS A CA 1
ATOM 711 C C . LYS A 1 86 ? 0.738 -9.546 24.049 1.00 97.88 86 LYS A C 1
ATOM 713 O O . LYS A 1 86 ? 0.919 -10.692 23.662 1.00 97.88 86 LYS A O 1
ATOM 718 N N . GLU A 1 87 ? -0.445 -9.109 24.480 1.00 97.50 87 GLU A N 1
ATOM 719 C CA . GLU A 1 87 ? -1.621 -9.988 24.600 1.00 97.50 87 GLU A CA 1
ATOM 720 C C . GLU A 1 87 ? -2.031 -10.585 23.249 1.00 97.50 87 GLU A C 1
ATOM 722 O O . GLU A 1 87 ? -2.279 -11.785 23.151 1.00 97.50 87 GLU A O 1
ATOM 727 N N . ILE A 1 88 ? -2.052 -9.783 22.176 1.00 96.25 88 ILE A N 1
ATOM 728 C CA . ILE A 1 88 ? -2.342 -10.322 20.837 1.00 96.25 88 ILE A CA 1
ATOM 729 C C . ILE A 1 88 ? -1.248 -11.289 20.388 1.00 96.25 88 ILE A C 1
ATOM 731 O O . ILE A 1 88 ? -1.553 -12.350 19.844 1.00 96.25 88 ILE A O 1
ATOM 735 N N . ALA A 1 89 ? 0.021 -10.951 20.612 1.00 96.50 89 ALA A N 1
ATOM 736 C CA . ALA A 1 89 ? 1.120 -11.836 20.258 1.00 96.50 89 ALA A CA 1
ATOM 737 C C . ALA A 1 89 ? 1.012 -13.188 20.983 1.00 96.50 89 ALA A C 1
ATOM 739 O O . ALA A 1 89 ? 1.167 -14.222 20.338 1.00 96.50 89 ALA A O 1
ATOM 740 N N . GLU A 1 90 ? 0.665 -13.193 22.271 1.00 97.00 90 GLU A N 1
ATOM 741 C CA . GLU A 1 90 ? 0.445 -14.409 23.061 1.00 97.00 90 GLU A CA 1
ATOM 742 C C . GLU A 1 90 ? -0.694 -15.272 22.495 1.00 97.00 90 GLU A C 1
ATOM 744 O O . GLU A 1 90 ? -0.502 -16.476 22.322 1.00 97.00 90 GLU A O 1
ATOM 749 N N . ILE A 1 91 ? -1.827 -14.669 22.107 1.00 95.56 91 ILE A N 1
ATOM 750 C CA . ILE A 1 91 ? -2.964 -15.384 21.487 1.00 95.56 91 ILE A CA 1
ATOM 751 C C . ILE A 1 91 ? -2.534 -16.143 20.223 1.00 95.56 91 ILE A C 1
ATOM 753 O O . ILE A 1 91 ? -2.989 -17.261 19.982 1.00 95.56 91 ILE A O 1
ATOM 757 N N . PHE A 1 92 ? -1.652 -15.551 19.415 1.00 94.56 92 PHE A N 1
ATOM 758 C CA . PHE A 1 92 ? -1.206 -16.130 18.144 1.00 94.56 92 PHE A CA 1
ATOM 759 C C . PHE A 1 92 ? 0.115 -16.907 18.231 1.00 94.56 92 PHE A C 1
ATOM 761 O O . PHE A 1 92 ? 0.611 -17.382 17.207 1.00 94.56 92 PHE A O 1
ATOM 768 N N . GLY A 1 93 ? 0.703 -17.046 19.424 1.00 95.38 93 GLY A N 1
ATOM 769 C CA . GLY A 1 93 ? 2.008 -17.691 19.598 1.00 95.38 93 GLY A CA 1
ATOM 770 C C . GLY A 1 93 ? 3.149 -16.940 18.897 1.00 95.38 93 GLY A C 1
ATOM 771 O O . GLY A 1 93 ? 4.081 -17.548 18.366 1.00 95.38 93 GLY A O 1
ATOM 772 N N . PHE A 1 94 ? 3.064 -15.611 18.834 1.00 94.12 94 PHE A N 1
ATOM 773 C CA . PHE A 1 94 ? 4.081 -14.726 18.276 1.00 94.12 94 PHE A CA 1
ATOM 774 C C . PHE A 1 94 ? 4.927 -14.078 19.371 1.00 94.12 94 PHE A C 1
ATOM 776 O O . PHE A 1 94 ? 4.542 -13.997 20.532 1.00 94.12 94 PHE A O 1
ATOM 783 N N . THR A 1 95 ? 6.075 -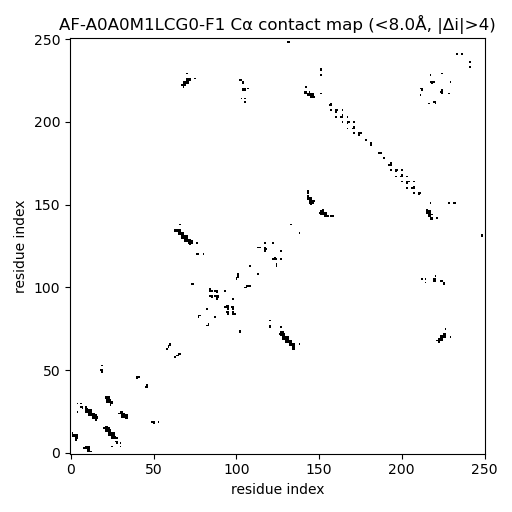13.530 18.972 1.00 96.38 95 THR A N 1
ATOM 784 C CA . THR A 1 95 ? 6.758 -12.529 19.794 1.00 96.38 95 THR A CA 1
ATOM 785 C C . THR A 1 95 ? 6.041 -11.184 19.669 1.00 96.38 95 THR A C 1
ATOM 787 O O . THR A 1 95 ? 5.510 -10.851 18.606 1.00 96.38 95 THR A O 1
ATOM 790 N N . GLU A 1 96 ? 6.075 -10.371 20.724 1.00 96.88 96 GLU A N 1
ATOM 791 C CA . GLU A 1 96 ? 5.519 -9.009 20.706 1.00 96.88 96 GLU A CA 1
ATOM 792 C C . GLU A 1 96 ? 6.098 -8.177 19.550 1.00 96.88 96 GLU A C 1
ATOM 794 O O . GLU A 1 96 ? 5.363 -7.539 18.797 1.00 96.88 96 GLU A O 1
ATOM 799 N N . GLN A 1 97 ? 7.411 -8.284 19.316 1.00 95.06 97 GLN A N 1
ATOM 800 C CA . GLN A 1 97 ? 8.087 -7.632 18.193 1.00 95.06 97 GLN A CA 1
ATOM 801 C C . GLN A 1 97 ? 7.519 -8.056 16.831 1.00 95.06 97 GLN A C 1
ATOM 803 O O . GLN A 1 97 ? 7.367 -7.218 15.939 1.00 95.06 97 GLN A O 1
ATOM 808 N N . ARG A 1 98 ? 7.202 -9.346 16.644 1.00 94.25 98 ARG A N 1
ATOM 809 C CA . ARG A 1 98 ? 6.610 -9.840 15.393 1.00 94.25 98 ARG A CA 1
ATOM 810 C C . ARG A 1 98 ? 5.245 -9.205 15.161 1.00 94.25 98 ARG A C 1
ATOM 812 O O . ARG A 1 98 ? 4.982 -8.771 14.044 1.00 94.25 98 ARG A O 1
ATOM 819 N N . TYR A 1 99 ? 4.413 -9.099 16.193 1.00 95.62 99 TYR A N 1
ATOM 820 C CA . TYR A 1 99 ? 3.130 -8.411 16.076 1.00 95.62 99 TYR A CA 1
ATOM 821 C C . TYR A 1 99 ? 3.310 -6.904 15.810 1.00 95.62 99 TYR A C 1
ATOM 823 O O . TYR A 1 99 ? 2.682 -6.355 14.907 1.00 95.62 99 TYR A O 1
ATOM 831 N N . GLY A 1 100 ? 4.268 -6.249 16.471 1.00 94.38 100 GLY A N 1
ATOM 832 C CA . GLY A 1 100 ? 4.633 -4.861 16.167 1.00 94.38 100 GLY A CA 1
ATOM 833 C C . GLY A 1 100 ? 5.117 -4.649 14.721 1.00 94.38 100 GLY A C 1
ATOM 834 O O . GLY A 1 100 ? 4.915 -3.582 14.144 1.00 94.38 100 GLY A O 1
ATOM 835 N N . ASN A 1 101 ? 5.734 -5.651 14.087 1.00 92.38 101 ASN A N 1
ATOM 836 C CA . ASN A 1 101 ? 6.083 -5.600 12.659 1.00 92.38 101 ASN A CA 1
ATOM 837 C C . ASN A 1 101 ? 4.858 -5.731 11.744 1.00 92.38 101 ASN A C 1
ATOM 839 O O . ASN A 1 101 ? 4.845 -5.126 10.671 1.00 92.38 101 ASN A O 1
ATOM 843 N N . VAL A 1 102 ? 3.847 -6.495 12.167 1.00 93.31 102 VAL A N 1
ATOM 844 C CA . VAL A 1 102 ? 2.572 -6.633 11.451 1.00 93.31 102 VAL A CA 1
ATOM 845 C C . VAL A 1 102 ? 1.817 -5.307 11.445 1.00 93.31 102 VAL A C 1
ATOM 847 O O . VAL A 1 102 ? 1.391 -4.868 10.380 1.00 93.31 102 VAL A O 1
ATOM 850 N N . GLU A 1 103 ? 1.709 -4.630 12.593 1.00 93.50 103 GLU A N 1
ATOM 851 C CA . GLU A 1 103 ? 1.034 -3.321 12.674 1.00 93.50 103 GLU A CA 1
ATOM 852 C C . GLU A 1 103 ? 1.749 -2.235 11.867 1.00 93.50 103 GLU A C 1
ATOM 854 O O . GLU A 1 103 ? 1.109 -1.329 11.349 1.00 93.50 103 GLU A O 1
ATOM 859 N N . ARG A 1 104 ? 3.074 -2.342 11.720 1.00 89.62 104 ARG A N 1
ATOM 860 C CA . ARG A 1 104 ? 3.881 -1.431 10.892 1.00 89.62 104 ARG A CA 1
ATOM 861 C C . ARG A 1 104 ? 3.905 -1.804 9.408 1.00 89.62 104 ARG A C 1
ATOM 863 O O . ARG A 1 104 ? 4.591 -1.131 8.640 1.00 89.62 104 ARG A O 1
ATOM 870 N N . HIS A 1 105 ? 3.225 -2.886 9.021 1.00 89.75 105 HIS A N 1
ATOM 871 C CA . HIS A 1 105 ? 3.198 -3.435 7.662 1.00 89.75 105 HIS A CA 1
ATOM 872 C C . HIS A 1 105 ? 4.589 -3.642 7.055 1.00 89.75 105 HIS A C 1
ATOM 874 O O . HIS A 1 105 ? 4.791 -3.457 5.858 1.00 89.75 105 HIS A O 1
ATOM 880 N N . TYR A 1 106 ? 5.560 -4.049 7.881 1.00 83.19 106 TYR A N 1
ATOM 881 C CA . TYR A 1 106 ? 6.886 -4.417 7.377 1.00 83.19 106 TYR A CA 1
ATOM 882 C C . TYR A 1 106 ? 6.784 -5.630 6.442 1.00 83.19 106 TYR A C 1
ATOM 884 O O . TYR A 1 106 ? 7.402 -5.672 5.385 1.00 83.19 106 TYR A O 1
ATOM 892 N N . ASN A 1 107 ? 5.913 -6.568 6.821 1.00 79.06 107 ASN A N 1
ATOM 893 C CA . ASN A 1 107 ? 5.443 -7.656 5.981 1.00 79.06 107 ASN A CA 1
ATOM 894 C C . ASN A 1 107 ? 3.915 -7.618 5.991 1.00 79.06 107 ASN A C 1
ATOM 896 O O . ASN A 1 107 ? 3.322 -7.704 7.072 1.00 79.06 107 ASN A O 1
ATOM 900 N N . ALA A 1 108 ? 3.279 -7.497 4.823 1.00 79.69 108 ALA A N 1
ATOM 901 C CA . ALA A 1 108 ? 1.836 -7.667 4.730 1.00 79.69 108 ALA A CA 1
ATOM 902 C C . ALA A 1 108 ? 1.433 -9.037 5.313 1.00 79.69 108 ALA A C 1
ATOM 904 O O . ALA A 1 108 ? 1.984 -10.068 4.907 1.00 79.69 108 ALA A O 1
ATOM 905 N N . PRO A 1 109 ? 0.516 -9.072 6.294 1.00 88.94 109 PRO A N 1
ATOM 906 C CA . PRO A 1 109 ? 0.010 -10.330 6.817 1.00 88.94 109 PRO A CA 1
ATOM 907 C C . PRO A 1 109 ? -0.764 -11.078 5.727 1.00 88.94 109 PRO A C 1
ATOM 909 O O . PRO A 1 109 ? -1.430 -10.473 4.890 1.00 88.94 109 PRO A O 1
ATOM 912 N N . SER A 1 110 ? -0.698 -12.410 5.749 1.00 92.75 110 SER A N 1
ATOM 913 C CA . SER A 1 110 ? -1.509 -13.230 4.849 1.00 92.75 110 SER A CA 1
ATOM 914 C C . SER A 1 110 ? -2.999 -13.037 5.137 1.00 92.75 110 SER A C 1
ATOM 916 O O . SER A 1 110 ? -3.388 -12.702 6.258 1.00 92.75 110 SER A O 1
ATOM 918 N N . ILE A 1 111 ? -3.855 -13.333 4.156 1.00 92.44 111 ILE A N 1
ATOM 919 C CA . ILE A 1 111 ? -5.310 -13.242 4.337 1.00 92.44 111 ILE A CA 1
ATOM 920 C C . ILE A 1 111 ? -5.820 -14.111 5.497 1.00 92.44 111 ILE A C 1
ATOM 922 O O . ILE A 1 111 ? -6.745 -13.720 6.207 1.00 92.44 111 ILE A O 1
ATOM 926 N N . VAL A 1 112 ? -5.175 -15.258 5.740 1.00 95.00 112 VAL A N 1
ATOM 927 C CA . VAL A 1 112 ? -5.477 -16.138 6.879 1.00 95.00 112 VAL A CA 1
ATOM 928 C C . VAL A 1 112 ? -5.226 -15.404 8.192 1.00 95.00 112 VAL A C 1
ATOM 930 O O . VAL A 1 112 ? -6.097 -15.378 9.058 1.00 95.00 112 VAL A O 1
ATOM 933 N N . LEU A 1 113 ? -4.068 -14.756 8.317 1.00 94.56 113 LEU A N 1
ATOM 934 C CA . LEU A 1 113 ? -3.704 -14.027 9.525 1.00 94.56 113 LEU A CA 1
ATOM 935 C C . LEU A 1 113 ? -4.576 -12.775 9.727 1.00 94.56 113 LEU A C 1
ATOM 937 O O . LEU A 1 113 ? -5.001 -12.489 10.842 1.00 94.56 113 LEU A O 1
ATOM 941 N N . ILE A 1 114 ? -4.915 -12.066 8.647 1.00 95.19 114 ILE A N 1
ATOM 942 C CA . ILE A 1 114 ? -5.868 -10.946 8.688 1.00 95.19 114 ILE A CA 1
ATOM 943 C C . ILE A 1 114 ? -7.238 -11.416 9.192 1.00 95.19 114 ILE A C 1
ATOM 945 O O . ILE A 1 114 ? -7.824 -10.781 10.067 1.00 95.19 114 ILE A O 1
ATOM 949 N N . SER A 1 115 ? -7.731 -12.546 8.680 1.00 95.31 115 SER A N 1
ATOM 950 C CA . SER A 1 115 ? -9.014 -13.130 9.096 1.00 95.31 115 SER A CA 1
ATOM 951 C C . SER A 1 115 ? -9.000 -13.522 10.574 1.00 95.31 115 SER A C 1
ATOM 953 O O . SER A 1 115 ? -9.970 -13.305 11.296 1.00 95.31 115 SER A O 1
ATOM 955 N N . GLN A 1 116 ? -7.874 -14.056 11.044 1.00 96.31 116 GLN A N 1
ATOM 956 C CA . GLN A 1 116 ? -7.655 -14.383 12.447 1.00 96.31 116 GLN A CA 1
ATOM 957 C C . GLN A 1 116 ? -7.675 -13.139 13.348 1.00 96.31 116 GLN A C 1
ATOM 959 O O . GLN A 1 116 ? -8.341 -13.151 14.384 1.00 96.31 116 GLN A O 1
ATOM 964 N N . PHE A 1 117 ? -7.012 -12.046 12.950 1.00 96.06 117 PHE A N 1
ATOM 965 C CA . PHE A 1 117 ? -7.103 -10.778 13.682 1.00 96.06 117 PHE A CA 1
ATOM 966 C C . PHE A 1 117 ? -8.531 -10.242 13.713 1.00 96.06 117 PHE A C 1
ATOM 968 O O . PHE A 1 117 ? -8.989 -9.816 14.770 1.00 96.06 117 PHE A O 1
ATOM 975 N N . ALA A 1 118 ? -9.242 -10.299 12.583 1.00 95.56 118 ALA A N 1
ATOM 976 C CA . ALA A 1 118 ? -10.634 -9.864 12.479 1.00 95.56 118 ALA A CA 1
ATOM 977 C C . ALA A 1 118 ? -11.518 -10.610 13.486 1.00 95.56 118 ALA A C 1
ATOM 979 O O . ALA A 1 118 ? -12.261 -9.990 14.249 1.00 95.56 118 ALA A O 1
ATOM 980 N N . TYR A 1 119 ? -11.348 -11.932 13.560 1.00 95.31 119 TYR A N 1
ATOM 981 C CA . TYR A 1 119 ? -12.055 -12.787 14.506 1.00 95.31 119 TYR A CA 1
ATOM 982 C C . TYR A 1 119 ? -11.759 -12.416 15.968 1.00 95.31 119 TYR A C 1
ATOM 984 O O . TYR A 1 119 ? -12.685 -12.161 16.734 1.00 95.31 119 TYR A O 1
ATOM 992 N N . VAL A 1 120 ? -10.480 -12.319 16.354 1.00 95.19 120 VAL A N 1
ATOM 993 C CA . VAL A 1 120 ? -10.081 -12.002 17.742 1.00 95.19 120 VAL A CA 1
ATOM 994 C C . VAL A 1 120 ? -10.510 -10.594 18.160 1.00 95.19 120 VAL A C 1
ATOM 996 O O . VAL A 1 120 ? -10.924 -10.380 19.297 1.00 95.19 120 VAL A O 1
ATOM 999 N N . LEU A 1 121 ? -10.455 -9.628 17.244 1.00 93.81 121 LEU A N 1
ATOM 1000 C CA . LEU A 1 121 ? -10.856 -8.241 17.498 1.00 93.81 121 LEU A CA 1
ATOM 1001 C C . LEU A 1 121 ? -12.374 -8.015 17.370 1.00 93.81 121 LEU A C 1
ATOM 1003 O O . LEU A 1 121 ? -12.851 -6.904 17.647 1.00 93.81 121 LEU A O 1
ATOM 1007 N N . ASN A 1 122 ? -13.117 -9.062 16.990 1.00 94.19 122 ASN A N 1
ATOM 1008 C CA . ASN A 1 122 ? -14.552 -9.063 16.725 1.00 94.19 122 ASN A CA 1
ATOM 1009 C C . ASN A 1 122 ? -14.960 -7.912 15.789 1.00 94.19 122 ASN A C 1
ATOM 1011 O O . ASN A 1 122 ? -15.712 -7.009 16.172 1.00 94.19 122 ASN A O 1
ATOM 1015 N N . VAL A 1 123 ? -14.364 -7.908 14.597 1.00 92.94 123 VAL A N 1
ATOM 1016 C CA . VAL A 1 123 ? -14.608 -6.958 13.502 1.00 92.94 123 VAL A CA 1
ATOM 1017 C C . VAL A 1 123 ? -14.541 -7.691 12.164 1.00 92.94 123 VAL A C 1
ATOM 1019 O O . VAL A 1 123 ? -14.007 -8.795 12.069 1.00 92.94 123 VAL A O 1
ATOM 1022 N N . SER A 1 124 ? -15.059 -7.079 11.107 1.00 93.69 124 SER A N 1
ATOM 1023 C CA . SER A 1 124 ? -14.885 -7.588 9.745 1.00 93.69 124 SER A CA 1
ATOM 1024 C C . SER A 1 124 ? -13.497 -7.255 9.176 1.00 93.69 124 SER A C 1
ATOM 1026 O O . SER A 1 124 ? -12.834 -6.307 9.602 1.00 93.69 124 SER A O 1
ATOM 1028 N N . ILE A 1 125 ? -13.061 -7.997 8.151 1.00 94.12 125 ILE A N 1
ATOM 1029 C CA . ILE A 1 125 ? -11.814 -7.688 7.427 1.00 94.12 125 ILE A CA 1
ATOM 1030 C C . ILE A 1 125 ? -11.874 -6.283 6.811 1.00 94.12 125 ILE A C 1
ATOM 1032 O O . ILE A 1 125 ? -10.894 -5.551 6.887 1.00 94.12 125 ILE A O 1
ATOM 1036 N N . GLY A 1 126 ? -13.032 -5.885 6.270 1.00 91.00 126 GLY A N 1
ATOM 1037 C CA . GLY A 1 126 ? -13.235 -4.552 5.694 1.00 91.00 126 GLY A CA 1
ATOM 1038 C C . GLY A 1 126 ? -13.185 -3.415 6.720 1.00 91.00 126 GLY A C 1
ATOM 1039 O O . GLY A 1 126 ? -12.943 -2.269 6.357 1.00 91.00 126 GLY A O 1
ATOM 1040 N N . GLU A 1 127 ? -13.374 -3.699 8.010 1.00 90.88 127 GLU A N 1
ATOM 1041 C CA . GLU A 1 127 ? -13.122 -2.719 9.070 1.00 90.88 127 GLU A CA 1
ATOM 1042 C C . GLU A 1 127 ? -11.639 -2.621 9.432 1.00 90.88 127 GLU A C 1
ATOM 1044 O O . GLU A 1 127 ? -11.186 -1.535 9.789 1.00 90.88 127 GLU A O 1
ATOM 1049 N N . LEU A 1 128 ? -10.883 -3.721 9.332 1.00 94.69 128 LEU A N 1
ATOM 1050 C CA . LEU A 1 128 ? -9.437 -3.729 9.576 1.00 94.69 128 LEU A CA 1
ATOM 1051 C C . LEU A 1 128 ? -8.639 -3.121 8.423 1.00 94.69 128 LEU A C 1
ATOM 1053 O O . LEU A 1 128 ? -7.668 -2.414 8.676 1.00 94.69 128 LEU A O 1
ATOM 1057 N N . TYR A 1 129 ? -9.026 -3.406 7.183 1.00 95.19 129 TYR A N 1
ATOM 1058 C CA . TYR A 1 129 ? -8.311 -3.014 5.974 1.00 95.19 129 TYR A CA 1
ATOM 1059 C C . TYR A 1 129 ? -9.306 -2.466 4.957 1.00 95.19 129 TYR A C 1
ATOM 1061 O O . TYR A 1 129 ? -10.115 -3.211 4.401 1.00 95.19 129 TYR A O 1
ATOM 1069 N N . LYS A 1 130 ? -9.247 -1.155 4.716 1.00 93.81 130 LYS A N 1
ATOM 1070 C CA . LYS A 1 130 ? -10.139 -0.472 3.778 1.00 93.81 130 LYS A CA 1
ATOM 1071 C C . LYS A 1 130 ? -9.416 -0.176 2.471 1.00 93.81 130 LYS A C 1
ATOM 1073 O O . LYS A 1 130 ? -8.445 0.581 2.506 1.00 93.81 130 LYS A O 1
ATOM 1078 N N . PRO A 1 131 ? -9.873 -0.722 1.332 1.00 92.94 131 PRO A N 1
ATOM 1079 C CA . PRO A 1 131 ? -9.392 -0.271 0.042 1.00 92.94 131 PRO A CA 1
ATOM 1080 C C . PRO A 1 131 ? -9.895 1.148 -0.219 1.00 92.94 131 PRO A C 1
ATOM 1082 O O . PRO A 1 131 ? -11.063 1.461 0.007 1.00 92.94 131 PRO A O 1
ATOM 1085 N N . VAL A 1 132 ? -9.000 2.003 -0.690 1.00 91.12 132 VAL A N 1
ATOM 1086 C CA . VAL A 1 132 ? -9.284 3.382 -1.068 1.00 91.12 132 VAL A CA 1
ATOM 1087 C C . VAL A 1 132 ? -8.718 3.590 -2.464 1.00 91.12 132 VAL A C 1
ATOM 1089 O O . VAL A 1 132 ? -7.522 3.404 -2.691 1.00 91.12 132 VAL A O 1
ATOM 1092 N N . ARG A 1 133 ? -9.584 3.957 -3.412 1.00 88.50 133 ARG A N 1
ATOM 1093 C CA . ARG A 1 133 ? -9.167 4.313 -4.771 1.00 88.50 133 ARG A CA 1
ATOM 1094 C C . ARG A 1 133 ? -8.626 5.731 -4.754 1.00 88.50 133 ARG A C 1
ATOM 1096 O O . ARG A 1 133 ? -9.372 6.613 -4.361 1.00 88.50 133 ARG A O 1
ATOM 1103 N N . VAL A 1 134 ? -7.402 5.953 -5.209 1.00 88.19 134 VAL A N 1
ATOM 1104 C CA . VAL A 1 134 ? -6.754 7.266 -5.333 1.00 88.19 134 VAL A CA 1
ATOM 1105 C C . VAL A 1 134 ? -6.405 7.561 -6.787 1.00 88.19 134 VAL A C 1
ATOM 1107 O O . VAL A 1 134 ? -6.083 6.648 -7.548 1.00 88.19 134 VAL A O 1
ATOM 1110 N N . SER A 1 135 ? -6.448 8.836 -7.179 1.00 88.44 135 SER A N 1
ATOM 1111 C CA . SER A 1 135 ? -5.965 9.233 -8.502 1.00 88.44 135 SER A CA 1
ATOM 1112 C C . SER A 1 135 ? -4.460 8.996 -8.609 1.00 88.44 135 SER A C 1
ATOM 1114 O O . SER A 1 135 ? -3.739 8.978 -7.604 1.00 88.44 135 SER A O 1
ATOM 1116 N N . LYS A 1 136 ? -3.959 8.857 -9.838 1.00 88.88 136 LYS A N 1
ATOM 1117 C CA . LYS A 1 136 ? -2.519 8.714 -10.077 1.00 88.88 136 LYS A CA 1
ATOM 1118 C C . LYS A 1 136 ? -1.704 9.860 -9.462 1.00 88.88 136 LYS A C 1
ATOM 1120 O O . LYS A 1 136 ? -0.641 9.619 -8.906 1.00 88.88 136 LYS A O 1
ATOM 1125 N N . GLU A 1 137 ? -2.201 11.092 -9.546 1.00 88.81 137 GLU A N 1
ATOM 1126 C CA . GLU A 1 137 ? -1.521 12.271 -8.998 1.00 88.81 137 GLU A CA 1
ATOM 1127 C C . GLU A 1 137 ? -1.379 12.194 -7.473 1.00 88.81 137 GLU A C 1
ATOM 1129 O O . GLU A 1 137 ? -0.287 12.391 -6.943 1.00 88.81 137 GLU A O 1
ATOM 1134 N N . ILE A 1 138 ? -2.462 11.832 -6.776 1.00 90.12 138 ILE A N 1
ATOM 1135 C CA . ILE A 1 138 ? -2.456 11.630 -5.321 1.00 90.12 138 ILE A CA 1
ATOM 1136 C C . ILE A 1 138 ? -1.499 10.488 -4.957 1.00 90.12 138 ILE A C 1
ATOM 1138 O O . ILE A 1 138 ? -0.713 10.606 -4.019 1.00 90.12 138 ILE A O 1
ATOM 1142 N N . TYR A 1 139 ? -1.524 9.390 -5.715 1.00 92.50 139 TYR A N 1
ATOM 1143 C CA . TYR A 1 139 ? -0.614 8.268 -5.504 1.00 92.50 139 TYR A CA 1
ATOM 1144 C C . TYR A 1 139 ? 0.860 8.665 -5.663 1.00 92.50 139 TYR A C 1
ATOM 1146 O O . TYR A 1 139 ? 1.670 8.380 -4.780 1.00 92.50 139 TYR A O 1
ATOM 1154 N N . ASP A 1 140 ? 1.210 9.351 -6.753 1.00 90.31 140 ASP A N 1
ATOM 1155 C CA . ASP A 1 140 ? 2.580 9.790 -7.036 1.00 90.31 140 ASP A CA 1
ATOM 1156 C C . ASP A 1 140 ? 3.091 10.779 -5.970 1.00 90.31 140 ASP A C 1
ATOM 1158 O O . ASP A 1 140 ? 4.263 10.730 -5.591 1.00 90.31 140 ASP A O 1
ATOM 1162 N N . ASP A 1 141 ? 2.213 11.628 -5.432 1.00 89.12 141 ASP A N 1
ATOM 1163 C CA . ASP A 1 141 ? 2.521 12.535 -4.323 1.00 89.12 141 ASP A CA 1
ATOM 1164 C C 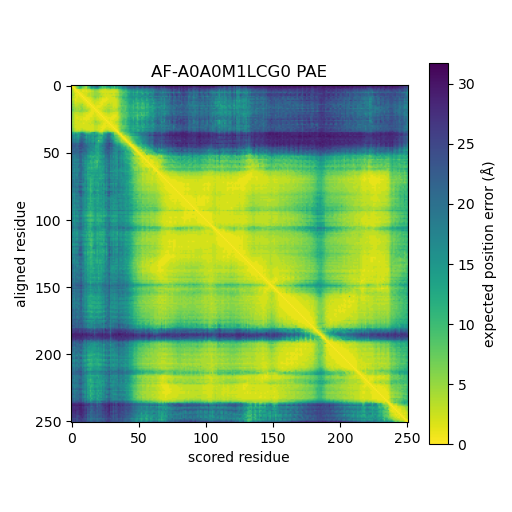. ASP A 1 141 ? 2.804 11.792 -3.003 1.00 89.12 141 ASP A C 1
ATOM 1166 O O . ASP A 1 141 ? 3.734 12.149 -2.276 1.00 89.12 141 ASP A O 1
ATOM 1170 N N . MET A 1 142 ? 2.055 10.723 -2.714 1.00 93.25 142 MET A N 1
ATOM 1171 C CA . MET A 1 142 ? 2.255 9.887 -1.523 1.00 93.25 142 MET A CA 1
ATOM 1172 C C . MET A 1 142 ? 3.461 8.954 -1.624 1.00 93.25 142 MET A C 1
ATOM 1174 O O . MET A 1 142 ? 4.059 8.606 -0.602 1.00 93.25 142 MET A O 1
ATOM 1178 N N . LYS A 1 143 ? 3.818 8.528 -2.840 1.00 91.88 143 LYS A N 1
ATOM 1179 C CA . LYS A 1 143 ? 4.852 7.516 -3.106 1.00 91.88 143 LYS A CA 1
ATOM 1180 C C . LYS A 1 143 ? 6.206 7.858 -2.480 1.00 91.88 143 LYS A C 1
ATOM 1182 O O . LYS A 1 143 ? 6.948 6.955 -2.096 1.00 91.88 143 LYS A O 1
ATOM 1187 N N . TYR A 1 144 ? 6.517 9.146 -2.371 1.00 92.56 144 TYR A N 1
ATOM 1188 C CA . TYR A 1 144 ? 7.797 9.640 -1.862 1.00 92.56 144 TYR A CA 1
ATOM 1189 C C . TYR A 1 144 ? 7.698 10.252 -0.462 1.00 92.56 144 TYR A C 1
ATOM 1191 O O . TYR A 1 144 ? 8.660 10.847 0.019 1.00 92.56 144 TYR A O 1
ATOM 1199 N N . LEU A 1 145 ? 6.560 10.090 0.217 1.00 93.88 145 LEU A N 1
ATOM 1200 C CA . LEU A 1 145 ? 6.418 10.528 1.598 1.00 93.88 145 LEU A CA 1
ATOM 1201 C C . LEU A 1 145 ? 7.101 9.563 2.568 1.00 93.88 145 LEU A C 1
ATOM 1203 O O . LEU A 1 145 ? 7.056 8.335 2.444 1.00 93.88 145 LEU A O 1
ATOM 1207 N N . MET A 1 146 ? 7.671 10.155 3.607 1.00 93.56 146 MET A N 1
ATOM 1208 C CA . MET A 1 146 ? 8.236 9.488 4.761 1.00 93.56 146 MET A CA 1
ATOM 1209 C C . MET A 1 146 ? 7.656 10.033 6.058 1.00 93.56 146 MET A C 1
ATOM 1211 O O . MET A 1 146 ? 7.341 11.208 6.191 1.00 93.56 146 MET A O 1
ATOM 1215 N N . ILE A 1 147 ? 7.604 9.162 7.051 1.00 91.94 147 ILE A N 1
ATOM 1216 C CA . ILE A 1 147 ? 7.246 9.420 8.430 1.00 91.94 147 ILE A CA 1
ATOM 1217 C C . ILE A 1 147 ? 8.539 9.691 9.200 1.00 91.94 147 ILE A C 1
ATOM 1219 O O . ILE A 1 147 ? 9.328 8.778 9.462 1.00 91.94 147 ILE A O 1
ATOM 1223 N N . GLN A 1 148 ? 8.750 10.940 9.600 1.00 89.62 148 GLN A N 1
ATOM 1224 C CA . GLN A 1 148 ? 9.878 11.354 10.431 1.00 89.62 148 GLN A CA 1
ATOM 1225 C C . GLN A 1 148 ? 9.356 12.016 11.700 1.00 89.62 148 GLN A C 1
ATOM 1227 O O . GLN A 1 148 ? 8.667 13.026 11.641 1.00 89.62 148 GLN A O 1
ATOM 1232 N N . LYS A 1 149 ? 9.668 11.442 12.871 1.00 87.00 149 LYS A N 1
ATOM 1233 C CA . LYS A 1 149 ? 9.202 11.956 14.177 1.00 87.00 149 LYS A CA 1
ATOM 1234 C C . LYS A 1 149 ? 7.686 12.227 14.221 1.00 87.00 149 LYS A C 1
ATOM 1236 O O . LYS A 1 149 ? 7.241 13.170 14.860 1.00 87.00 149 LYS A O 1
ATOM 1241 N N . SER A 1 150 ? 6.900 11.355 13.585 1.00 84.88 150 SER A N 1
ATOM 1242 C CA . SER A 1 150 ? 5.438 11.462 13.436 1.00 84.88 150 SER A CA 1
ATOM 1243 C C . SER A 1 150 ? 4.931 12.502 12.430 1.00 84.88 150 SER A C 1
ATOM 1245 O O . SER A 1 150 ? 3.714 12.619 12.288 1.00 84.88 150 SER A O 1
ATOM 1247 N N . GLU A 1 151 ? 5.808 13.186 11.705 1.00 89.12 151 GLU A N 1
ATOM 1248 C CA . GLU A 1 151 ? 5.458 14.114 10.626 1.00 89.12 151 GLU A CA 1
ATOM 1249 C C . GLU A 1 151 ? 5.645 13.472 9.252 1.00 89.12 151 GLU A C 1
ATOM 1251 O O . GLU A 1 151 ? 6.446 12.545 9.103 1.00 89.12 151 GLU A O 1
ATOM 1256 N N . LEU A 1 152 ? 4.905 13.966 8.256 1.00 91.38 152 LEU A N 1
ATOM 1257 C CA . LEU A 1 152 ? 5.048 13.549 6.863 1.00 91.38 152 LEU A CA 1
ATOM 1258 C C . LEU A 1 152 ? 5.989 14.507 6.130 1.00 91.38 152 LEU A C 1
ATOM 1260 O O . LEU A 1 152 ? 5.762 15.714 6.095 1.00 91.38 152 LEU A O 1
ATOM 1264 N N . VAL A 1 153 ? 7.048 13.957 5.547 1.00 91.75 153 VAL A N 1
ATOM 1265 C CA . VAL A 1 153 ? 8.115 14.704 4.873 1.00 91.75 153 VAL A CA 1
ATOM 1266 C C . VAL A 1 153 ? 8.395 14.059 3.521 1.00 91.75 153 VAL A C 1
ATOM 1268 O O . VAL A 1 153 ? 8.375 12.836 3.408 1.00 91.75 153 VAL A O 1
ATOM 1271 N N . GLN A 1 154 ? 8.667 14.867 2.500 1.00 91.81 154 GLN A N 1
ATOM 1272 C CA . GLN A 1 154 ? 9.097 14.374 1.189 1.00 91.81 154 GLN A CA 1
ATOM 1273 C C . GLN A 1 154 ? 10.531 13.826 1.258 1.00 91.81 154 GLN A C 1
ATOM 1275 O O . GLN A 1 154 ? 11.421 14.475 1.811 1.00 91.81 154 GLN A O 1
ATOM 1280 N N . ASP A 1 155 ? 10.760 12.642 0.689 1.00 90.75 155 ASP A N 1
ATOM 1281 C CA . ASP A 1 155 ? 12.087 12.040 0.556 1.00 90.75 155 ASP A CA 1
ATOM 1282 C C . ASP A 1 155 ? 12.598 12.153 -0.885 1.00 90.75 155 ASP A C 1
ATOM 1284 O O . ASP A 1 155 ? 12.339 11.315 -1.755 1.00 90.75 155 ASP A O 1
ATOM 1288 N N . GLU A 1 156 ? 13.387 13.201 -1.117 1.00 92.25 156 GLU A N 1
ATOM 1289 C CA . GLU A 1 156 ? 14.041 13.441 -2.404 1.00 92.25 156 GLU A CA 1
ATOM 1290 C C . GLU A 1 156 ? 15.007 12.311 -2.792 1.00 92.25 156 GLU A C 1
ATOM 1292 O O . GLU A 1 156 ? 15.150 12.017 -3.978 1.00 92.25 156 GLU A O 1
ATOM 1297 N N . ASN A 1 157 ? 15.632 11.612 -1.835 1.00 92.12 157 ASN A N 1
ATOM 1298 C CA . ASN A 1 157 ? 16.540 10.509 -2.164 1.00 92.12 157 ASN A CA 1
ATOM 1299 C C . ASN A 1 157 ? 15.771 9.321 -2.740 1.00 92.12 157 ASN A C 1
ATOM 1301 O O . ASN A 1 157 ? 16.216 8.715 -3.716 1.00 92.12 157 ASN A O 1
ATOM 1305 N N . LEU A 1 158 ? 14.611 9.000 -2.159 1.00 90.81 158 LEU A N 1
ATOM 1306 C CA . LEU A 1 158 ? 13.741 7.942 -2.669 1.00 90.81 158 LEU A CA 1
ATOM 1307 C C . LEU A 1 158 ? 13.217 8.287 -4.068 1.00 90.81 158 LEU A C 1
ATOM 1309 O O . LEU A 1 158 ? 13.193 7.427 -4.952 1.00 90.81 158 LEU A O 1
ATOM 1313 N N . LYS A 1 159 ? 12.858 9.555 -4.293 1.00 92.50 159 LYS A N 1
ATOM 1314 C CA . LYS A 1 159 ? 12.426 10.055 -5.602 1.00 92.50 159 LYS A CA 1
ATOM 1315 C C . LYS A 1 159 ? 13.531 9.962 -6.652 1.00 92.50 159 LYS A C 1
ATOM 1317 O O . LYS A 1 159 ? 13.293 9.442 -7.741 1.00 92.50 159 LYS A O 1
ATOM 1322 N N . ILE A 1 160 ? 14.743 10.409 -6.323 1.00 93.94 160 ILE A N 1
ATOM 1323 C CA . ILE A 1 160 ? 15.914 10.301 -7.205 1.00 93.94 160 ILE A CA 1
ATOM 1324 C C . ILE A 1 160 ? 16.196 8.830 -7.525 1.00 93.94 160 ILE A C 1
ATOM 1326 O O . ILE A 1 160 ? 16.345 8.483 -8.696 1.00 93.94 160 ILE A O 1
ATOM 1330 N N . ALA A 1 161 ? 16.197 7.950 -6.520 1.00 93.31 161 ALA A N 1
ATOM 1331 C CA . ALA A 1 161 ? 16.443 6.524 -6.719 1.00 93.31 161 ALA A CA 1
ATOM 1332 C C . ALA A 1 161 ? 15.399 5.861 -7.639 1.00 93.31 161 ALA A C 1
ATOM 1334 O O . ALA A 1 161 ? 15.771 5.055 -8.490 1.00 93.31 161 ALA A O 1
ATOM 1335 N N . ASP A 1 162 ? 14.113 6.219 -7.522 1.00 93.31 162 ASP A N 1
ATOM 1336 C CA . ASP A 1 162 ? 13.048 5.728 -8.414 1.00 93.31 162 ASP A CA 1
ATOM 1337 C C . ASP A 1 162 ? 13.252 6.193 -9.865 1.00 93.31 162 ASP A C 1
ATOM 1339 O O . ASP A 1 162 ? 13.068 5.416 -10.803 1.00 93.31 162 ASP A O 1
ATOM 1343 N N . ILE A 1 163 ? 13.663 7.451 -10.066 1.00 94.62 163 ILE A N 1
ATOM 1344 C CA . ILE A 1 163 ? 13.969 7.996 -11.398 1.00 94.62 163 ILE A CA 1
ATOM 1345 C C . ILE A 1 163 ? 15.164 7.262 -12.013 1.00 94.62 163 ILE A C 1
ATOM 1347 O O . ILE A 1 163 ? 15.100 6.831 -13.166 1.00 94.62 163 ILE A O 1
ATOM 1351 N N . GLU A 1 164 ? 16.244 7.086 -11.252 1.00 95.56 164 GLU A N 1
ATOM 1352 C CA . GLU A 1 164 ? 17.434 6.375 -11.719 1.00 95.56 164 GLU A CA 1
ATOM 1353 C C . GLU A 1 164 ? 17.143 4.906 -12.051 1.00 95.56 164 GLU A C 1
ATOM 1355 O O . GLU A 1 164 ? 17.646 4.398 -13.054 1.00 95.56 164 GLU A O 1
ATOM 1360 N N . LEU A 1 165 ? 16.317 4.232 -11.243 1.00 95.88 165 LEU A N 1
ATOM 1361 C CA . LEU A 1 165 ? 15.875 2.863 -11.504 1.00 95.88 165 LEU A CA 1
ATOM 1362 C C . LEU A 1 165 ? 15.083 2.773 -12.814 1.00 95.88 165 LEU A C 1
ATOM 1364 O O . LEU A 1 165 ? 15.405 1.939 -13.658 1.00 95.88 165 LEU A O 1
ATOM 1368 N N . LYS A 1 166 ? 14.106 3.666 -13.019 1.00 95.81 166 LYS A N 1
ATOM 1369 C CA . LYS A 1 166 ? 13.305 3.724 -14.255 1.00 95.81 166 LYS A CA 1
ATOM 1370 C C . LYS A 1 166 ? 14.159 3.987 -15.493 1.00 95.81 166 LYS A C 1
ATOM 1372 O O . LYS A 1 166 ? 13.882 3.439 -16.556 1.00 95.81 166 LYS A O 1
ATOM 1377 N N . ASN A 1 167 ? 15.186 4.828 -15.381 1.00 96.69 167 ASN A N 1
ATOM 1378 C CA . ASN A 1 167 ? 16.102 5.084 -16.492 1.00 96.69 167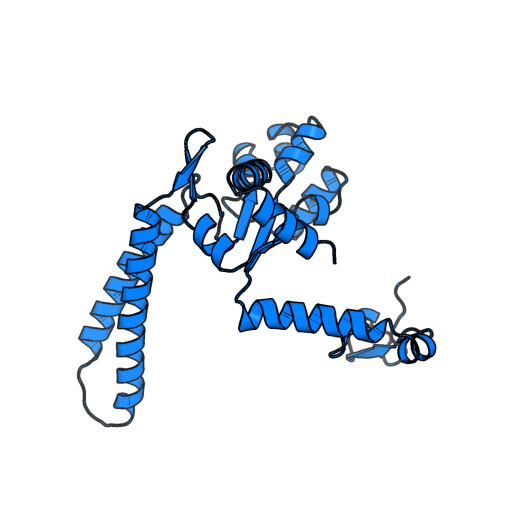 ASN A CA 1
ATOM 1379 C C . ASN A 1 167 ? 16.946 3.842 -16.815 1.00 96.69 167 ASN A C 1
ATOM 1381 O O . ASN A 1 167 ? 17.016 3.452 -17.977 1.00 96.69 167 ASN A O 1
ATOM 1385 N N . ALA A 1 168 ? 17.495 3.170 -15.798 1.00 95.12 168 ALA A N 1
ATOM 1386 C CA . ALA A 1 168 ? 18.252 1.932 -15.989 1.00 95.12 168 ALA A CA 1
ATOM 1387 C C . ALA A 1 168 ? 17.390 0.793 -16.571 1.00 95.12 168 ALA A C 1
ATOM 1389 O O . ALA A 1 168 ? 17.869 0.005 -17.382 1.00 95.12 168 ALA A O 1
ATOM 1390 N N . GLU A 1 169 ? 16.114 0.710 -16.186 1.00 95.81 169 GLU A N 1
ATOM 1391 C CA . GLU A 1 169 ? 15.154 -0.247 -16.748 1.00 95.81 169 GLU A CA 1
ATOM 1392 C C . GLU A 1 169 ? 14.864 0.032 -18.230 1.00 95.81 169 GLU A C 1
ATOM 1394 O O . GLU A 1 169 ? 14.885 -0.888 -19.044 1.00 95.81 169 GLU A O 1
ATOM 1399 N N . LYS A 1 170 ? 14.665 1.302 -18.609 1.00 96.31 170 LYS A N 1
ATOM 1400 C CA . LYS A 1 170 ? 14.491 1.694 -20.019 1.00 96.31 170 LYS A CA 1
ATOM 1401 C C . LYS A 1 170 ? 15.709 1.345 -20.870 1.00 96.31 170 LYS A C 1
ATOM 1403 O O . LYS A 1 170 ? 15.540 0.837 -21.973 1.00 96.31 170 LYS A O 1
ATOM 1408 N N . GLU A 1 171 ? 16.915 1.611 -20.368 1.00 94.69 171 GLU A N 1
ATOM 1409 C CA . GLU A 1 171 ? 18.166 1.246 -21.046 1.00 94.69 171 GLU A CA 1
ATOM 1410 C C . GLU A 1 171 ? 18.272 -0.272 -21.246 1.00 94.69 171 GLU A C 1
ATOM 1412 O O . GLU A 1 171 ? 18.578 -0.732 -22.346 1.00 94.69 171 GLU A O 1
ATOM 1417 N N . LEU A 1 172 ? 17.975 -1.053 -20.201 1.00 93.88 172 LEU A N 1
ATOM 1418 C CA . LEU A 1 172 ? 17.994 -2.514 -20.262 1.00 93.88 172 LEU A CA 1
ATOM 1419 C C . LEU A 1 172 ? 16.985 -3.055 -21.284 1.00 93.88 172 LEU A C 1
ATOM 1421 O O . LEU A 1 172 ? 17.347 -3.903 -22.099 1.00 93.88 172 LEU A O 1
ATOM 1425 N N . ASN A 1 173 ? 15.754 -2.539 -21.266 1.00 94.19 173 ASN A N 1
ATOM 1426 C CA . ASN A 1 173 ? 14.700 -2.950 -22.192 1.00 94.19 173 ASN A CA 1
ATOM 1427 C C . ASN A 1 173 ? 15.058 -2.593 -23.639 1.00 94.19 173 ASN A C 1
ATOM 1429 O O . ASN A 1 173 ? 14.955 -3.448 -24.508 1.00 94.19 173 ASN A O 1
ATOM 1433 N N . ALA A 1 174 ? 15.593 -1.395 -23.893 1.00 93.62 174 ALA A N 1
ATOM 1434 C CA . ALA A 1 174 ? 16.028 -1.005 -25.234 1.00 93.62 174 ALA A CA 1
ATOM 1435 C C . ALA A 1 174 ? 17.115 -1.944 -25.795 1.00 93.62 174 ALA A C 1
ATOM 1437 O O . ALA A 1 174 ? 17.060 -2.329 -26.962 1.00 93.62 174 ALA A O 1
ATOM 1438 N N . ILE A 1 175 ? 18.084 -2.357 -24.968 1.00 90.56 175 ILE A N 1
ATOM 1439 C CA . ILE A 1 175 ? 19.115 -3.326 -25.377 1.00 90.56 175 ILE A CA 1
ATOM 1440 C C . ILE A 1 175 ? 18.501 -4.715 -25.604 1.00 90.56 175 ILE A C 1
ATOM 1442 O O . ILE A 1 175 ? 18.882 -5.397 -26.557 1.00 90.56 175 ILE A O 1
ATOM 1446 N N . SER A 1 176 ? 17.550 -5.128 -24.760 1.00 89.69 176 SER A N 1
ATOM 1447 C CA . SER A 1 176 ? 16.814 -6.389 -24.918 1.00 89.69 176 SER A CA 1
ATOM 1448 C C . SER A 1 176 ? 16.045 -6.429 -26.242 1.00 89.69 176 SER A C 1
ATOM 1450 O O . SER A 1 176 ? 16.207 -7.370 -27.016 1.00 89.69 176 SER A O 1
ATOM 1452 N N . ASP A 1 177 ? 15.307 -5.369 -26.568 1.00 90.75 177 ASP A N 1
ATOM 1453 C CA . ASP A 1 177 ? 14.542 -5.253 -27.815 1.00 90.75 177 ASP A CA 1
ATOM 1454 C C . ASP A 1 177 ? 15.465 -5.283 -29.049 1.00 90.75 177 ASP A C 1
ATOM 1456 O O . ASP A 1 177 ? 15.170 -5.914 -30.073 1.00 90.75 177 ASP A O 1
ATOM 1460 N N . MET A 1 178 ? 16.633 -4.632 -28.954 1.00 88.06 178 MET A N 1
ATOM 1461 C CA . MET A 1 178 ? 17.661 -4.680 -29.997 1.00 88.06 178 MET A CA 1
ATOM 1462 C C . MET A 1 178 ? 18.225 -6.091 -30.186 1.00 88.06 178 MET A C 1
ATOM 1464 O O . MET A 1 178 ? 18.456 -6.493 -31.328 1.00 88.06 178 MET A O 1
ATOM 1468 N N . LEU A 1 179 ? 18.448 -6.837 -29.100 1.00 84.44 179 LEU A N 1
ATOM 1469 C CA . LEU A 1 179 ? 18.892 -8.232 -29.143 1.00 84.44 179 LEU A CA 1
ATOM 1470 C C . LEU A 1 179 ? 17.839 -9.134 -29.790 1.00 84.44 179 LEU A C 1
ATOM 1472 O O . LEU A 1 179 ? 18.181 -9.897 -30.688 1.00 84.44 179 LEU A O 1
ATOM 1476 N N . GLU A 1 180 ? 16.567 -9.009 -29.414 1.00 84.94 180 GLU A N 1
ATOM 1477 C CA . GLU A 1 180 ? 15.475 -9.800 -30.001 1.00 84.94 180 GLU A CA 1
ATOM 1478 C C . GLU A 1 180 ? 15.305 -9.535 -31.502 1.00 84.94 180 GLU A C 1
ATOM 1480 O O . GLU A 1 180 ? 15.082 -10.456 -32.294 1.00 84.94 180 GLU A O 1
ATOM 1485 N N . THR A 1 181 ? 15.463 -8.277 -31.915 1.00 83.69 181 THR A N 1
ATOM 1486 C CA . THR A 1 181 ? 15.393 -7.882 -33.327 1.00 83.69 181 THR A CA 1
ATOM 1487 C C . THR A 1 181 ? 16.595 -8.408 -34.116 1.00 83.69 181 THR A C 1
ATOM 1489 O O . THR A 1 181 ? 16.439 -8.863 -35.250 1.00 83.69 181 THR A O 1
ATOM 1492 N N . LYS A 1 182 ? 17.795 -8.384 -33.520 1.00 73.94 182 LYS A N 1
ATOM 1493 C CA . LYS A 1 182 ? 19.056 -8.785 -34.165 1.00 73.94 182 LYS A CA 1
ATOM 1494 C C . LYS A 1 182 ? 19.345 -10.280 -34.093 1.00 73.94 182 LYS A C 1
ATOM 1496 O O . LYS A 1 182 ? 20.015 -10.776 -34.978 1.00 73.94 182 LYS A O 1
ATOM 1501 N N . CYS A 1 183 ? 18.783 -11.041 -33.157 1.00 61.00 183 CYS A N 1
ATOM 1502 C CA . CYS A 1 183 ? 18.850 -12.509 -33.190 1.00 61.00 183 CYS A CA 1
ATOM 1503 C C . CYS A 1 183 ? 18.221 -13.112 -34.462 1.00 61.00 183 CYS A C 1
ATOM 1505 O O . CYS A 1 183 ? 18.452 -14.279 -34.759 1.00 61.00 183 CYS A O 1
ATOM 1507 N N . LYS A 1 184 ? 17.454 -12.326 -35.230 1.00 63.81 184 LYS A N 1
ATOM 1508 C CA . LYS A 1 184 ? 16.924 -12.699 -36.551 1.00 63.81 184 LYS A CA 1
ATOM 1509 C C . LYS A 1 184 ? 17.886 -12.405 -37.714 1.00 63.81 184 LYS A C 1
ATOM 1511 O O . LYS A 1 184 ? 17.597 -12.797 -38.839 1.00 63.81 184 LYS A O 1
ATOM 1516 N N . LEU A 1 185 ? 18.983 -11.694 -37.465 1.00 58.12 185 LEU A N 1
ATOM 1517 C CA . LEU A 1 185 ? 19.963 -11.228 -38.445 1.00 58.12 185 LEU A CA 1
ATOM 1518 C C . LEU A 1 185 ? 21.347 -11.620 -37.912 1.00 58.12 185 LEU A C 1
ATOM 1520 O O . LEU A 1 185 ? 21.880 -10.957 -37.029 1.00 58.12 185 LEU A O 1
ATOM 1524 N N . GLU A 1 186 ? 21.868 -12.758 -38.370 1.00 58.75 186 GLU A N 1
ATOM 1525 C CA . GLU A 1 186 ? 23.121 -13.355 -37.890 1.00 58.75 186 GLU A CA 1
ATOM 1526 C C . GLU A 1 186 ? 24.257 -12.317 -37.785 1.00 58.75 186 GLU A C 1
ATOM 1528 O O . GLU A 1 186 ? 24.445 -11.505 -38.686 1.00 58.75 186 GLU A O 1
ATOM 1533 N N . ASP A 1 187 ? 24.996 -12.389 -36.671 1.00 56.75 187 ASP A N 1
ATOM 1534 C CA . ASP A 1 187 ? 26.083 -11.513 -36.201 1.00 56.75 187 ASP A CA 1
ATOM 1535 C C . ASP A 1 187 ? 25.676 -10.279 -35.382 1.00 56.75 187 ASP A C 1
ATOM 1537 O O . ASP A 1 187 ? 25.237 -9.280 -35.936 1.00 56.75 187 ASP A O 1
ATOM 1541 N N . ILE A 1 188 ? 25.940 -10.305 -34.057 1.00 60.28 188 ILE A N 1
ATOM 1542 C CA . ILE A 1 188 ? 26.427 -9.154 -33.255 1.00 60.28 188 ILE A CA 1
ATOM 1543 C C . ILE A 1 188 ? 26.826 -9.562 -31.811 1.00 60.28 188 ILE A C 1
ATOM 1545 O O . ILE A 1 188 ? 26.137 -10.312 -31.123 1.00 60.28 188 ILE A O 1
ATOM 1549 N N . LYS A 1 189 ? 27.922 -8.964 -31.310 1.00 64.50 189 LYS A N 1
ATOM 1550 C CA . LYS A 1 189 ? 28.455 -9.050 -29.931 1.00 64.50 189 LYS A CA 1
ATOM 1551 C C . LYS A 1 189 ? 27.779 -8.057 -28.953 1.00 64.50 189 LYS A C 1
ATOM 1553 O O . LYS A 1 189 ? 28.458 -7.212 -28.382 1.00 64.50 189 LYS A O 1
ATOM 1558 N N . LEU A 1 190 ? 26.460 -8.129 -28.752 1.00 66.69 190 LEU A N 1
ATOM 1559 C CA . LEU A 1 190 ? 25.725 -7.252 -27.803 1.00 66.69 190 LEU A CA 1
ATOM 1560 C C . LEU A 1 190 ? 25.689 -7.783 -26.354 1.00 66.69 190 LEU A C 1
ATOM 1562 O O . LEU A 1 190 ? 25.261 -7.094 -25.429 1.00 66.69 190 LEU A O 1
ATOM 1566 N N . GLU A 1 191 ? 26.172 -9.003 -26.133 1.00 79.31 191 GLU A N 1
ATOM 1567 C CA . GLU A 1 191 ? 26.175 -9.660 -24.822 1.00 79.31 191 GLU A CA 1
ATOM 1568 C C . GLU A 1 191 ? 26.904 -8.868 -23.706 1.00 79.31 191 GLU A C 1
ATOM 1570 O O . GLU A 1 191 ? 26.397 -8.828 -22.579 1.00 79.31 191 GLU A O 1
ATOM 1575 N N . PRO A 1 192 ? 28.052 -8.198 -23.961 1.00 88.31 192 PRO A N 1
ATOM 1576 C CA . PRO A 1 192 ? 28.729 -7.398 -22.937 1.00 88.31 192 PRO A CA 1
ATOM 1577 C C . PRO A 1 192 ? 27.932 -6.156 -22.516 1.00 88.31 192 PRO A C 1
ATOM 1579 O O . PRO A 1 192 ? 27.904 -5.817 -21.331 1.00 88.31 192 PRO A O 1
ATOM 1582 N N . GLU A 1 193 ? 27.266 -5.496 -23.467 1.00 87.94 193 GLU A N 1
ATOM 1583 C CA . GLU A 1 193 ? 26.457 -4.297 -23.220 1.00 87.94 193 GLU A CA 1
ATOM 1584 C C . GLU A 1 193 ? 25.221 -4.641 -22.385 1.00 87.94 193 GLU A C 1
ATOM 1586 O O . GLU A 1 193 ? 24.976 -3.998 -21.363 1.00 87.94 193 GLU A O 1
ATOM 1591 N N . TYR A 1 194 ? 24.521 -5.727 -22.731 1.00 89.38 194 TYR A N 1
ATOM 1592 C CA . TYR A 1 194 ? 23.401 -6.238 -21.937 1.00 89.38 194 TYR A CA 1
ATOM 1593 C C . TYR A 1 194 ? 23.828 -6.600 -20.509 1.00 89.38 194 TYR A C 1
ATOM 1595 O O . TYR A 1 194 ? 23.195 -6.175 -19.543 1.00 89.38 194 TYR A O 1
ATOM 1603 N N . LYS A 1 195 ? 24.944 -7.327 -20.344 1.00 90.38 195 LYS A N 1
ATOM 1604 C CA . LYS A 1 195 ? 25.488 -7.670 -19.016 1.00 90.38 195 LYS A CA 1
ATOM 1605 C C . LYS A 1 195 ? 25.806 -6.422 -18.185 1.00 90.38 195 LYS A C 1
ATOM 1607 O O . LYS A 1 195 ? 25.543 -6.406 -16.981 1.00 90.38 195 LYS A O 1
ATOM 1612 N N . SER A 1 196 ? 26.351 -5.381 -18.814 1.00 93.62 196 SER A N 1
ATOM 1613 C CA . SER A 1 196 ? 26.642 -4.101 -18.160 1.00 93.62 196 SER A CA 1
ATOM 1614 C C . SER A 1 196 ? 25.363 -3.380 -17.718 1.00 93.62 196 SER A C 1
ATOM 1616 O O . SER A 1 196 ? 25.233 -3.025 -16.542 1.00 93.62 196 SER A O 1
ATOM 1618 N N . ALA A 1 197 ? 24.385 -3.241 -18.619 1.00 92.62 197 ALA A N 1
ATOM 1619 C CA . ALA A 1 197 ? 23.097 -2.609 -18.332 1.00 92.62 197 ALA A CA 1
ATOM 1620 C C . ALA A 1 197 ? 22.324 -3.358 -17.237 1.00 92.62 197 ALA A C 1
ATOM 1622 O O . ALA A 1 197 ? 21.837 -2.749 -16.285 1.00 92.62 197 ALA A O 1
ATOM 1623 N N . HIS A 1 198 ? 22.306 -4.691 -17.296 1.00 93.00 198 HIS A N 1
ATOM 1624 C CA . HIS A 1 198 ? 21.667 -5.531 -16.287 1.00 93.00 198 HIS A CA 1
ATOM 1625 C C . HIS A 1 198 ? 22.311 -5.353 -14.903 1.00 93.00 198 HIS A C 1
ATOM 1627 O O . HIS A 1 198 ? 21.616 -5.200 -13.897 1.00 93.00 198 HIS A O 1
ATOM 1633 N N . LYS A 1 199 ? 23.649 -5.285 -14.837 1.00 96.00 199 LYS A N 1
ATOM 1634 C CA . LYS A 1 199 ? 24.376 -5.000 -13.590 1.00 96.00 199 LYS A CA 1
ATOM 1635 C C . LYS A 1 199 ? 24.053 -3.605 -13.042 1.00 96.00 199 LYS A C 1
ATOM 1637 O O . LYS A 1 199 ? 23.912 -3.453 -11.826 1.00 96.00 199 LYS A O 1
ATOM 1642 N N . ASN A 1 200 ? 23.932 -2.598 -13.911 1.00 96.06 200 ASN A N 1
ATOM 1643 C CA . ASN A 1 200 ? 23.528 -1.247 -13.516 1.00 96.06 200 ASN A CA 1
ATOM 1644 C C . ASN A 1 200 ? 22.102 -1.240 -12.939 1.00 96.06 200 ASN A C 1
ATOM 1646 O O . ASN A 1 200 ? 21.900 -0.742 -11.830 1.00 96.06 200 ASN A O 1
ATOM 1650 N N . TYR A 1 201 ? 21.147 -1.877 -13.625 1.00 96.12 201 TYR A N 1
ATOM 1651 C CA . TYR A 1 201 ? 19.770 -2.041 -13.152 1.00 96.12 201 TYR A CA 1
ATOM 1652 C C . TYR A 1 201 ? 19.715 -2.702 -11.770 1.00 96.12 201 TYR A C 1
ATOM 1654 O O . TYR A 1 201 ? 19.115 -2.142 -10.856 1.00 96.12 201 TYR A O 1
ATOM 1662 N N . ILE A 1 202 ? 20.413 -3.829 -11.565 1.00 96.00 202 ILE A N 1
ATOM 1663 C CA . ILE A 1 202 ? 20.458 -4.514 -10.259 1.00 96.00 202 ILE A CA 1
ATOM 1664 C C . ILE A 1 202 ? 20.973 -3.574 -9.162 1.00 96.00 202 ILE A C 1
ATOM 1666 O O . ILE A 1 202 ? 20.405 -3.524 -8.071 1.00 96.00 202 ILE A O 1
ATOM 1670 N N . LYS A 1 203 ? 22.033 -2.805 -9.440 1.00 97.12 203 LYS A N 1
ATOM 1671 C CA . LYS A 1 203 ? 22.604 -1.857 -8.472 1.00 97.12 203 LYS A CA 1
ATOM 1672 C C . LYS A 1 203 ? 21.603 -0.761 -8.096 1.00 97.12 203 LYS A C 1
ATOM 1674 O O . LYS A 1 203 ? 21.467 -0.453 -6.911 1.00 97.12 203 LYS A O 1
ATOM 1679 N N . LYS A 1 204 ? 20.915 -0.174 -9.080 1.00 96.69 204 LYS A N 1
ATOM 1680 C CA . LYS A 1 204 ? 19.898 0.865 -8.849 1.00 96.69 204 LYS A CA 1
ATOM 1681 C C . LYS A 1 204 ? 18.673 0.304 -8.128 1.00 96.69 204 LYS A C 1
ATOM 1683 O O . LYS A 1 204 ? 18.213 0.919 -7.171 1.00 96.69 204 LYS A O 1
ATOM 1688 N N . LYS A 1 205 ? 18.227 -0.901 -8.496 1.00 95.12 205 LYS A N 1
ATOM 1689 C CA . LYS A 1 205 ? 17.133 -1.615 -7.828 1.00 95.12 205 LYS A CA 1
ATOM 1690 C C . LYS A 1 205 ? 17.448 -1.859 -6.359 1.00 95.12 205 LYS A C 1
ATOM 1692 O O . LYS A 1 205 ? 16.648 -1.520 -5.501 1.00 95.12 205 LYS A O 1
ATOM 1697 N N . HIS A 1 206 ? 18.649 -2.348 -6.058 1.00 94.94 206 HIS A N 1
ATOM 1698 C CA . HIS A 1 206 ? 19.061 -2.582 -4.677 1.00 94.94 206 HIS A CA 1
ATOM 1699 C C . HIS A 1 206 ? 19.072 -1.295 -3.834 1.00 94.94 206 HIS A C 1
ATOM 1701 O O . HIS A 1 206 ? 18.664 -1.313 -2.673 1.00 94.94 206 HIS A O 1
ATOM 1707 N N . LEU A 1 207 ? 19.517 -0.170 -4.408 1.00 94.19 207 LEU A N 1
ATOM 1708 C CA . LEU A 1 207 ? 19.472 1.130 -3.733 1.00 94.19 207 LEU A CA 1
ATOM 1709 C C . LEU A 1 207 ? 18.029 1.585 -3.475 1.00 94.19 207 LEU A C 1
ATOM 1711 O O . LEU A 1 207 ? 17.721 2.002 -2.359 1.00 94.19 207 LEU A O 1
ATOM 1715 N N . TYR A 1 208 ? 17.163 1.482 -4.484 1.00 93.31 208 TYR A N 1
ATOM 1716 C CA . TYR A 1 208 ? 15.745 1.805 -4.356 1.00 93.31 208 TYR A CA 1
ATOM 1717 C C . TYR A 1 208 ? 15.072 0.937 -3.288 1.00 93.31 208 TYR A C 1
ATOM 1719 O O . TYR A 1 208 ? 14.508 1.479 -2.343 1.00 93.31 208 TYR A O 1
ATOM 1727 N N . ASP A 1 209 ? 15.219 -0.389 -3.365 1.00 91.81 209 ASP A N 1
ATOM 1728 C CA . ASP A 1 209 ? 14.634 -1.342 -2.417 1.00 91.81 209 ASP A CA 1
ATOM 1729 C C . ASP A 1 209 ? 15.095 -1.052 -0.982 1.00 91.81 209 ASP A C 1
ATOM 1731 O O . ASP A 1 209 ? 14.305 -1.123 -0.041 1.00 91.81 209 ASP A O 1
ATOM 1735 N N . LYS A 1 210 ? 16.363 -0.666 -0.793 1.00 91.94 210 LYS A N 1
ATOM 1736 C CA . LYS A 1 210 ? 16.901 -0.278 0.518 1.00 91.94 210 LYS A CA 1
ATOM 1737 C C . LYS A 1 210 ? 16.213 0.964 1.091 1.00 91.94 210 LYS A C 1
ATOM 1739 O O . LYS A 1 210 ? 15.949 1.002 2.290 1.00 91.94 210 LYS A O 1
ATOM 1744 N N . LEU A 1 211 ? 15.949 1.978 0.269 1.00 90.00 211 LEU A N 1
ATOM 1745 C CA . LEU A 1 211 ? 15.252 3.194 0.706 1.00 90.00 211 LEU A CA 1
ATOM 1746 C C . LEU A 1 211 ? 13.758 2.916 0.924 1.00 90.00 211 LEU A C 1
ATOM 1748 O O . LEU A 1 211 ? 13.188 3.312 1.940 1.00 90.00 211 LEU A O 1
ATOM 1752 N N . PHE A 1 212 ? 13.147 2.168 0.008 1.00 87.25 212 PHE A N 1
ATOM 1753 C CA . PHE A 1 212 ? 11.724 1.849 -0.006 1.00 87.25 212 PHE A CA 1
ATOM 1754 C C . PHE A 1 212 ? 11.296 0.888 1.114 1.00 87.25 212 PHE A C 1
ATOM 1756 O O . PHE A 1 212 ? 10.211 1.018 1.677 1.00 87.25 212 PHE A O 1
ATOM 1763 N N . SER A 1 213 ? 12.164 -0.049 1.501 1.00 84.62 213 SER A N 1
ATOM 1764 C CA . SER A 1 213 ? 11.927 -0.965 2.630 1.00 84.62 213 SER A CA 1
ATOM 1765 C C . SER A 1 213 ? 12.113 -0.312 4.006 1.00 84.62 213 SER A C 1
ATOM 1767 O O . SER A 1 213 ? 11.953 -0.976 5.036 1.00 84.62 213 SER A O 1
ATOM 1769 N N . SER A 1 214 ? 12.428 0.988 4.055 1.00 84.38 214 SER A N 1
ATOM 1770 C CA . SER A 1 214 ? 12.555 1.715 5.313 1.00 84.38 214 SER A CA 1
ATOM 1771 C C . SER A 1 214 ? 11.243 1.721 6.106 1.00 84.38 214 SER A C 1
ATOM 1773 O O . SER A 1 214 ? 10.135 1.933 5.596 1.00 84.38 214 SER A O 1
ATOM 1775 N N . THR A 1 215 ? 11.370 1.581 7.425 1.00 79.25 215 THR A N 1
ATOM 1776 C CA . THR A 1 215 ? 10.251 1.705 8.368 1.00 79.25 215 THR A CA 1
ATOM 1777 C C . THR A 1 215 ? 9.644 3.104 8.385 1.00 79.25 215 THR A C 1
ATOM 1779 O O . THR A 1 215 ? 8.535 3.259 8.892 1.00 79.25 215 THR A O 1
ATOM 1782 N N . SER A 1 216 ? 10.290 4.095 7.772 1.00 87.75 216 SER A N 1
ATOM 1783 C CA . SER A 1 216 ? 9.755 5.445 7.624 1.00 87.75 216 SER A CA 1
ATOM 1784 C C . SER A 1 216 ? 8.920 5.661 6.362 1.00 87.75 216 SER A C 1
ATOM 1786 O O . SER A 1 216 ? 8.217 6.651 6.326 1.00 87.75 216 SER A O 1
ATOM 1788 N N . VAL A 1 217 ? 8.907 4.794 5.344 1.00 91.00 217 VAL A N 1
ATOM 1789 C CA . VAL A 1 217 ? 8.108 5.076 4.124 1.00 91.00 217 VAL A CA 1
ATOM 1790 C C . VAL A 1 217 ? 6.611 5.160 4.438 1.00 91.00 217 VAL A C 1
ATOM 1792 O O . VAL A 1 217 ? 6.105 4.348 5.211 1.00 91.00 217 VAL A O 1
ATOM 1795 N N . PHE A 1 218 ? 5.907 6.132 3.864 1.00 93.25 218 PHE A N 1
ATOM 1796 C CA . PHE A 1 218 ? 4.477 6.333 4.089 1.00 93.25 218 PHE A CA 1
ATOM 1797 C C . PHE A 1 218 ? 3.632 5.185 3.512 1.00 93.25 218 PHE A C 1
ATOM 1799 O O . PHE A 1 218 ? 2.890 4.545 4.258 1.00 93.25 218 PHE A O 1
ATOM 1806 N N . LEU A 1 219 ? 3.806 4.870 2.220 1.00 92.75 219 LEU A N 1
ATOM 1807 C CA . LEU A 1 219 ? 3.179 3.717 1.562 1.00 92.75 219 LEU A CA 1
ATOM 1808 C C . LEU A 1 219 ? 4.043 2.461 1.722 1.00 92.75 219 LEU A C 1
ATOM 1810 O O . LEU A 1 219 ? 5.004 2.227 0.986 1.00 92.75 219 LEU A O 1
ATOM 1814 N N . LYS A 1 220 ? 3.695 1.619 2.691 1.00 90.81 220 LYS A N 1
ATOM 1815 C CA . LYS A 1 220 ? 4.345 0.329 2.925 1.00 90.81 220 LYS A CA 1
ATOM 1816 C C . LYS A 1 220 ? 4.062 -0.617 1.775 1.00 90.81 220 LYS A C 1
ATOM 1818 O O . LYS A 1 220 ? 2.912 -0.813 1.395 1.00 90.81 220 LYS A O 1
ATOM 1823 N N . GLN A 1 221 ? 5.132 -1.192 1.227 1.00 86.81 221 GLN A N 1
ATOM 1824 C CA . GLN A 1 221 ? 5.064 -2.072 0.056 1.00 86.81 221 GLN A CA 1
ATOM 1825 C C . GLN A 1 221 ? 4.387 -1.408 -1.162 1.00 86.81 221 GLN A C 1
ATOM 1827 O O . GLN A 1 221 ? 3.958 -2.097 -2.075 1.00 86.81 221 GLN A O 1
ATOM 1832 N N . GLY A 1 222 ? 4.292 -0.073 -1.175 1.00 88.62 222 GLY A N 1
ATOM 1833 C CA . GLY A 1 222 ? 3.656 0.713 -2.236 1.00 88.62 222 GLY A CA 1
ATOM 1834 C C . GLY A 1 222 ? 2.153 0.889 -2.084 1.00 88.62 222 GLY A C 1
ATOM 1835 O O . GLY A 1 222 ? 1.597 1.789 -2.695 1.00 88.62 222 GLY A O 1
ATOM 1836 N N . GLU A 1 223 ? 1.503 0.101 -1.232 1.00 92.50 223 GLU A N 1
ATOM 1837 C CA . GLU A 1 223 ? 0.044 -0.007 -1.265 1.00 92.50 223 GLU A CA 1
ATOM 1838 C C . GLU A 1 223 ? -0.606 0.156 0.108 1.00 92.50 223 GLU A C 1
ATOM 1840 O O . GLU A 1 223 ? -1.784 0.482 0.171 1.00 92.50 223 GLU A O 1
ATOM 1845 N N . VAL A 1 224 ? 0.110 -0.039 1.219 1.00 94.19 224 VAL A N 1
ATOM 1846 C CA . VAL A 1 224 ? -0.501 -0.086 2.558 1.00 94.19 224 VAL A CA 1
ATOM 1847 C C . VAL A 1 224 ? -0.090 1.111 3.410 1.00 94.19 224 VAL A C 1
ATOM 1849 O O . VAL A 1 224 ? 1.089 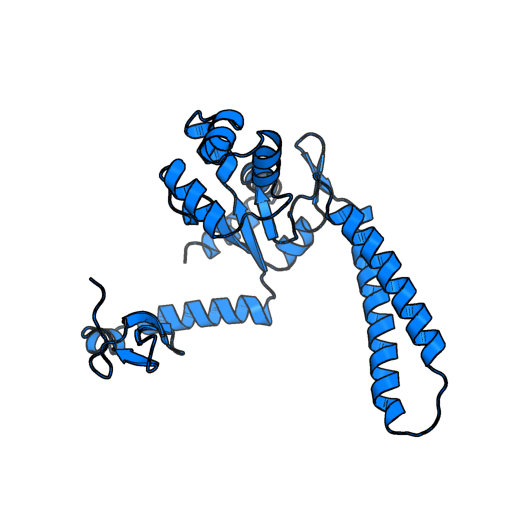1.443 3.506 1.00 94.19 224 VAL A O 1
ATOM 1852 N N . VAL A 1 225 ? -1.044 1.729 4.102 1.00 94.62 225 VAL A N 1
ATOM 1853 C CA . VAL A 1 225 ? -0.796 2.853 5.017 1.00 94.62 225 VAL A CA 1
ATOM 1854 C C . VAL A 1 225 ? -1.546 2.666 6.337 1.00 94.62 225 VAL A C 1
ATOM 1856 O O . VAL A 1 225 ? -2.687 2.207 6.360 1.00 94.62 225 VAL A O 1
ATOM 1859 N N . GLU A 1 226 ? -0.915 3.014 7.462 1.00 94.38 226 GLU A N 1
ATOM 1860 C CA . GLU A 1 226 ? -1.598 3.061 8.765 1.00 94.38 226 GLU A CA 1
ATOM 1861 C C . GLU A 1 226 ? -2.598 4.230 8.776 1.00 94.38 226 GLU A C 1
ATOM 1863 O O . GLU A 1 226 ? -2.269 5.345 8.359 1.00 94.38 226 GLU A O 1
ATOM 1868 N N . ASN A 1 227 ? -3.809 4.002 9.287 1.00 95.19 227 ASN A N 1
ATOM 1869 C CA . ASN A 1 227 ? -4.889 4.991 9.286 1.00 95.19 227 ASN A CA 1
ATOM 1870 C C . ASN A 1 227 ? -4.496 6.329 9.927 1.00 95.19 227 ASN A C 1
ATOM 1872 O O . ASN A 1 227 ? -4.928 7.378 9.463 1.00 95.19 227 ASN A O 1
ATOM 1876 N N . THR A 1 228 ? -3.649 6.314 10.957 1.00 93.31 228 THR A N 1
ATOM 1877 C CA . THR A 1 228 ? -3.193 7.534 11.637 1.00 93.31 228 THR A CA 1
ATOM 1878 C C . THR A 1 228 ? -2.395 8.451 10.708 1.00 93.31 228 THR A C 1
ATOM 1880 O O . THR A 1 228 ? -2.569 9.671 10.740 1.00 93.31 228 THR A O 1
ATOM 1883 N N . TYR A 1 229 ? -1.545 7.885 9.848 1.00 94.50 229 TYR A N 1
ATOM 1884 C CA . TYR A 1 229 ? -0.789 8.649 8.857 1.00 94.50 229 TYR A CA 1
ATOM 1885 C C . TYR A 1 229 ? -1.653 9.012 7.654 1.00 94.50 229 TYR A C 1
ATOM 1887 O O . TYR A 1 229 ? -1.519 10.119 7.141 1.00 94.50 229 TYR A O 1
ATOM 1895 N N . TRP A 1 230 ? -2.582 8.142 7.253 1.00 94.06 230 TRP A N 1
ATOM 1896 C CA . TRP A 1 230 ? -3.580 8.470 6.235 1.00 94.06 230 TRP A CA 1
ATOM 1897 C C . TRP A 1 230 ? -4.410 9.704 6.622 1.00 94.06 230 TRP A C 1
ATOM 1899 O O . TRP A 1 230 ? -4.512 10.655 5.855 1.00 94.06 230 TRP A O 1
ATOM 1909 N N . GLU A 1 231 ? -4.925 9.760 7.851 1.00 91.50 231 GLU A N 1
ATOM 1910 C CA . GLU A 1 231 ? -5.666 10.922 8.357 1.00 91.50 231 GLU A CA 1
ATOM 1911 C C . GLU A 1 231 ? -4.807 12.193 8.414 1.00 91.50 231 GLU A C 1
ATOM 1913 O O . GLU A 1 231 ? -5.308 13.292 8.171 1.00 91.50 231 GLU A O 1
ATOM 1918 N N . LYS A 1 232 ? -3.511 12.066 8.724 1.00 92.31 232 LYS A N 1
ATOM 1919 C CA . LYS A 1 232 ? -2.567 13.193 8.673 1.00 92.31 232 LYS A CA 1
ATOM 1920 C C . LYS A 1 232 ? -2.343 13.686 7.250 1.00 92.31 232 LYS A C 1
ATOM 1922 O O . LYS A 1 232 ? -2.380 14.892 7.033 1.00 92.31 232 LYS A O 1
ATOM 1927 N N . TYR A 1 233 ? -2.156 12.771 6.302 1.00 92.25 233 TYR A N 1
ATOM 1928 C CA . TYR A 1 233 ? -2.023 13.103 4.888 1.00 92.25 233 TYR A CA 1
ATOM 1929 C C . TYR A 1 233 ? -3.242 13.879 4.391 1.00 92.25 233 TYR A C 1
ATOM 1931 O O . TYR A 1 233 ? -3.092 14.941 3.790 1.00 92.25 233 TYR A O 1
ATOM 1939 N N . LEU A 1 234 ? -4.444 13.408 4.734 1.00 88.94 234 LEU A N 1
ATOM 1940 C CA . LEU A 1 234 ? -5.672 14.123 4.408 1.00 88.94 234 LEU A CA 1
ATOM 1941 C C . LEU A 1 234 ? -5.667 15.534 5.025 1.00 88.94 234 LEU A C 1
ATOM 1943 O O . LEU A 1 234 ? -5.872 16.517 4.336 1.00 88.94 234 LEU A O 1
ATOM 1947 N N . LYS A 1 235 ? -5.311 15.704 6.297 1.00 87.00 235 LYS A N 1
ATOM 1948 C CA . LYS A 1 235 ? -5.260 17.054 6.898 1.00 87.00 235 LYS A CA 1
ATOM 1949 C C . LYS A 1 235 ? -4.254 18.009 6.239 1.00 87.00 235 LYS A C 1
ATOM 1951 O O . LYS A 1 235 ? -4.407 19.218 6.378 1.00 87.00 235 LYS A O 1
ATOM 1956 N N . MET A 1 236 ? -3.228 17.493 5.561 1.00 85.12 236 MET A N 1
ATOM 1957 C CA . MET A 1 236 ? -2.239 18.308 4.846 1.00 85.12 236 MET A CA 1
ATOM 1958 C C . MET A 1 236 ? -2.707 18.764 3.461 1.00 85.12 236 MET A C 1
ATOM 1960 O O . MET A 1 236 ? -2.165 19.737 2.935 1.00 85.12 236 MET A O 1
ATOM 1964 N N . LYS A 1 237 ? -3.659 18.062 2.840 1.00 83.06 237 LYS A N 1
ATOM 1965 C CA . LYS A 1 237 ? -4.178 18.422 1.516 1.00 83.06 237 LYS A CA 1
ATOM 1966 C C . LYS A 1 237 ? -5.331 19.413 1.635 1.00 83.06 237 LYS A C 1
ATOM 1968 O O . LYS A 1 237 ? -5.995 19.507 2.663 1.00 83.06 237 LYS A O 1
ATOM 1973 N N . ASN A 1 238 ? -5.528 20.199 0.577 1.00 69.75 238 ASN A N 1
ATOM 1974 C CA . ASN A 1 238 ? -6.545 21.239 0.556 1.00 69.75 238 ASN A CA 1
ATOM 1975 C C . ASN A 1 238 ? -7.938 20.609 0.722 1.00 69.75 238 ASN A C 1
ATOM 1977 O O . ASN A 1 238 ? -8.263 19.611 0.077 1.00 69.75 238 ASN A O 1
ATOM 1981 N N . GLU A 1 239 ? -8.762 21.204 1.582 1.00 57.91 239 GLU A N 1
ATOM 1982 C CA . GLU A 1 239 ? -10.050 20.655 2.024 1.00 57.91 239 GLU A CA 1
ATOM 1983 C C . GLU A 1 239 ? -10.993 20.379 0.838 1.00 57.91 239 GLU A C 1
ATOM 1985 O O . GLU A 1 239 ? -11.728 19.395 0.827 1.00 57.91 239 GLU A O 1
ATOM 1990 N N . LYS A 1 240 ? -10.892 21.192 -0.222 1.00 65.19 240 LYS A N 1
ATOM 1991 C CA . LYS A 1 240 ? -11.678 21.054 -1.454 1.00 65.19 240 LYS A CA 1
ATOM 1992 C C . LYS A 1 240 ? -11.333 19.799 -2.266 1.00 65.19 240 LYS A C 1
ATOM 1994 O O . LYS A 1 240 ? -12.239 19.144 -2.775 1.00 65.19 240 LYS A O 1
ATOM 1999 N N . ASP A 1 241 ? -10.053 19.441 -2.354 1.00 64.75 241 ASP A N 1
ATOM 2000 C CA . ASP A 1 241 ? -9.602 18.270 -3.120 1.00 64.75 241 ASP A CA 1
ATOM 2001 C C . ASP A 1 241 ? -10.008 16.972 -2.411 1.00 64.75 241 ASP A C 1
ATOM 2003 O O . ASP A 1 241 ? -10.371 15.985 -3.047 1.00 64.75 241 ASP A O 1
ATOM 2007 N N . ILE A 1 242 ? -10.040 17.002 -1.075 1.00 60.69 242 ILE A N 1
ATOM 2008 C CA . ILE A 1 242 ? -10.470 15.872 -0.246 1.00 60.69 242 ILE A CA 1
ATOM 2009 C C . ILE A 1 242 ? -11.979 15.713 -0.230 1.00 60.69 242 ILE A C 1
ATOM 2011 O O . ILE A 1 242 ? -12.458 14.584 -0.246 1.00 60.69 242 ILE A O 1
ATOM 2015 N N . LEU A 1 243 ? -12.739 16.807 -0.186 1.00 58.44 243 LEU A N 1
ATOM 2016 C CA . LEU A 1 243 ? -14.196 16.726 -0.243 1.00 58.44 243 LEU A CA 1
ATOM 2017 C C . LEU A 1 243 ? -14.657 16.140 -1.580 1.00 58.44 243 LEU A C 1
ATOM 2019 O O . LEU A 1 243 ? -15.450 15.201 -1.565 1.00 58.44 243 LEU A O 1
ATOM 2023 N N . ASN A 1 244 ? -14.072 16.584 -2.698 1.00 66.12 244 ASN A N 1
ATOM 2024 C CA . ASN A 1 244 ? -14.315 15.976 -4.010 1.00 66.12 244 ASN A CA 1
ATOM 2025 C C . ASN A 1 244 ? -13.937 14.487 -4.010 1.00 66.12 244 ASN A C 1
ATOM 2027 O O . ASN A 1 244 ? -14.719 13.639 -4.431 1.00 66.12 244 ASN A O 1
ATOM 2031 N N . PHE A 1 245 ? -12.768 14.155 -3.458 1.00 63.22 245 PHE A N 1
ATOM 2032 C CA . PHE A 1 245 ? -12.305 12.778 -3.349 1.00 63.22 245 PHE A CA 1
ATOM 2033 C C . PHE A 1 245 ? -13.244 11.889 -2.518 1.00 63.22 245 PHE A C 1
ATOM 2035 O O . PHE A 1 245 ? -13.590 10.791 -2.940 1.00 63.22 245 PHE A O 1
ATOM 2042 N N . ILE A 1 246 ? -13.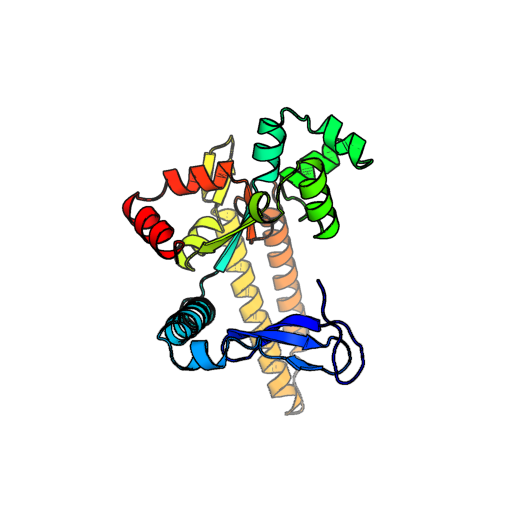684 12.347 -1.342 1.00 64.00 246 ILE A N 1
ATOM 2043 C CA . ILE A 1 246 ? -14.585 11.604 -0.450 1.00 64.00 246 ILE A CA 1
ATOM 2044 C C . ILE A 1 246 ? -15.974 11.456 -1.078 1.00 64.00 246 ILE A C 1
ATOM 2046 O O . ILE A 1 246 ? -16.582 10.394 -0.943 1.00 64.00 246 ILE A O 1
ATOM 2050 N N . GLU A 1 247 ? -16.488 12.486 -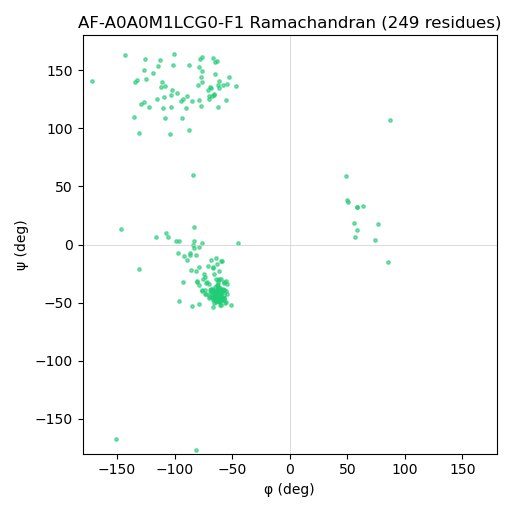1.754 1.00 63.19 247 GLU A N 1
ATOM 2051 C CA . GLU A 1 247 ? -17.760 12.404 -2.481 1.00 63.19 247 GLU A CA 1
ATOM 2052 C C . GLU A 1 247 ? -17.702 11.372 -3.612 1.00 63.19 247 GLU A C 1
ATOM 2054 O O . GLU A 1 247 ? -18.635 10.583 -3.759 1.00 63.19 247 GLU A O 1
ATOM 2059 N N . GLU A 1 248 ? -16.583 11.278 -4.333 1.00 62.16 248 GLU A N 1
ATOM 2060 C CA . GLU A 1 248 ? -16.379 10.266 -5.376 1.00 62.16 248 GLU A CA 1
ATOM 2061 C C . GLU A 1 248 ? -16.298 8.820 -4.855 1.00 62.16 248 GLU A C 1
ATOM 2063 O O . GLU A 1 248 ? -16.484 7.887 -5.639 1.00 62.16 248 GLU A O 1
ATOM 2068 N N . GLN A 1 249 ? -16.019 8.608 -3.563 1.00 59.19 249 GLN A N 1
ATOM 2069 C CA . GLN A 1 249 ? -15.985 7.273 -2.941 1.00 59.19 249 GLN A CA 1
ATOM 2070 C C . GLN A 1 249 ? -17.330 6.857 -2.323 1.00 59.19 249 GLN A C 1
ATOM 2072 O O . GLN A 1 249 ? -17.469 5.708 -1.911 1.00 59.19 249 GLN A O 1
ATOM 2077 N N . LYS A 1 250 ? -18.317 7.760 -2.221 1.00 52.75 250 LYS A N 1
ATOM 2078 C CA . LYS A 1 250 ? -19.652 7.469 -1.653 1.00 52.75 250 LYS A CA 1
ATOM 2079 C C . LYS A 1 250 ? -20.627 6.819 -2.653 1.00 52.75 250 LYS A C 1
ATOM 2081 O O . LYS A 1 250 ? -21.829 6.813 -2.391 1.00 52.75 250 LYS A O 1
ATOM 2086 N N . ILE A 1 251 ? -20.121 6.313 -3.779 1.00 37.34 251 ILE A N 1
ATOM 2087 C CA . ILE A 1 251 ? -20.903 5.636 -4.828 1.00 37.34 251 ILE A CA 1
ATOM 2088 C C . ILE A 1 251 ? -21.221 4.199 -4.413 1.00 37.34 251 ILE A C 1
ATOM 2090 O O . ILE A 1 251 ? -20.280 3.489 -3.993 1.00 37.34 251 ILE A O 1
#

pLDDT: mean 84.71, std 14.0, range [37.34, 97.88]

InterPro domains:
  IPR001387 Cro/C1-type, helix-turn-helix domain [PF01381] (74-128)
  IPR001387 Cro/C1-type, helix-turn-helix domain [PS50943] (74-128)
  IPR001387 Cro/C1-type, helix-turn-helix domain [SM00530] (73-128)
  IPR001387 Cro/C1-type, helix-turn-helix domain [cd00093] (74-128)
  IPR010982 Lambda repressor-like, DNA-binding domain superfamily [G3DSA:1.10.260.40] (69-131)
  IPR010982 Lambda repressor-like, DNA-binding domain superfamily [SSF47413] (69-131)

Organism: Clostridium botulinum (NCBI:txid1491)

Mean predicted aligned error: 10.85 Å

Sequence (251 aa):
MNSNCPNCDGLLIQGFDSEGLLIYKCTTCNYIVYPNDIENLRNHNNYNWRQNVFDKTKENIITNKDQFIIVSYLKTIRERRKISQKEIAEIFGFTEQRYGNVERHYNAPSIVLISQFAYVLNVSIGELYKPVRVSKEIYDDMKYLMIQKSELVQDENLKIADIELKNAEKELNAISDMLETKCKLEDIKLEPEYKSAHKNYIKKKHLYDKLFSSTSVFLKQGEVVENTYWEKYLKMKNEKDILNFIEEQKI

Radius of gyration: 24.16 Å; Cα contacts (8 Å, |Δi|>4): 267; chains: 1; bounding box: 66×53×64 Å

Secondary structure (DSSP, 8-state):
-PPBPTTT-PBEEEEE-TT--EEEEETTT--EE--TTHHHHSSSTHHHHHHHHHHHHHHHHHTS--EEEEEE-HHHHHHHTT--HHHHHHHTT--HHHHHHHHTTSSPPPHHHHHHHHHHHTS-HHHHEEEEEE-HHHHHHHHTEEEETTEEEE-HHHHHHHHHHHHHHHHHHHHHHHHHHHTTSS----HHHHHHHHHHHHHHHHHHHHHHTSTTBSSBTTTEEEHHHHHHHHHHS-HHHHHHHHHHH--

Nearest PDB structures (foldseek):
  2xj3-assembly1_A  TM=9.079E-01  e=5.031E-04  Enterococcus faecalis
  1utx-assembl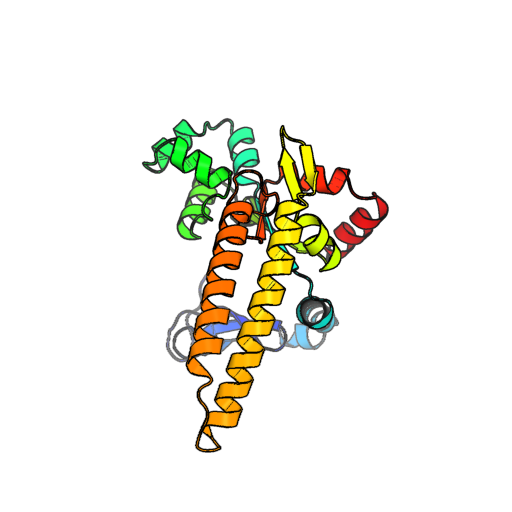y1_B  TM=9.295E-01  e=7.087E-04  Enterococcus faecalis
  2xi8-assembly1_A  TM=9.084E-01  e=5.326E-04  Enterococcus faecalis
  2lyk-assembly1_B  TM=8.966E-01  e=7.087E-04  Enterococcus faecalis
  3bs3-assembly1_A-2  TM=8.993E-01  e=1.548E-02  Bacteroides fragilis NCTC 9343

Solvent-accessible surface area (backbone atoms only — not comparable to full-atom values): 13994 Å² total; per-residue (Å²): 133,82,53,63,26,95,89,74,64,28,57,37,40,83,46,63,51,99,72,66,44,70,28,29,36,18,79,73,80,65,50,75,43,67,58,88,66,46,75,60,46,77,75,38,84,66,50,60,54,53,40,51,51,50,51,49,50,49,43,36,41,70,73,62,44,36,42,70,34,33,39,34,32,54,58,63,53,37,52,74,70,71,52,54,57,54,59,55,9,57,78,70,76,46,51,41,67,58,42,54,36,47,67,65,37,76,50,79,72,52,71,68,56,46,50,51,49,18,59,78,70,71,49,53,56,67,69,34,44,34,79,43,82,37,51,38,68,60,47,63,63,42,68,34,25,24,49,54,99,89,39,83,42,81,37,65,67,55,46,51,31,50,52,53,28,54,50,32,47,52,55,36,49,54,48,49,54,51,47,64,62,39,75,76,45,90,82,81,89,55,65,66,58,47,53,49,36,48,53,50,27,54,55,34,44,53,54,31,51,59,54,58,68,37,92,35,36,45,39,31,91,74,35,34,30,50,41,73,58,50,55,49,54,54,73,73,47,61,69,68,64,50,51,55,52,54,59,69,64,73,114